Protein AF-A0A0C2FR36-F1 (afdb_monomer_lite)

Structure (mmCIF, N/CA/C/O backbone):
data_AF-A0A0C2FR36-F1
#
_entry.id   AF-A0A0C2FR36-F1
#
loop_
_atom_site.group_PDB
_atom_site.id
_atom_site.type_symbol
_atom_site.label_atom_id
_atom_site.label_alt_id
_atom_site.label_comp_id
_atom_site.label_asym_id
_atom_site.label_entity_id
_atom_site.label_seq_id
_atom_site.pdbx_PDB_ins_code
_atom_site.Cartn_x
_atom_site.Cartn_y
_atom_site.Cartn_z
_atom_site.occupancy
_atom_site.B_iso_or_equiv
_atom_site.auth_seq_id
_atom_site.auth_comp_id
_atom_site.auth_asym_id
_atom_site.auth_atom_id
_atom_site.pdbx_PDB_model_num
ATOM 1 N N . MET A 1 1 ? -64.324 -4.632 60.420 1.00 48.44 1 MET A N 1
ATOM 2 C CA . MET A 1 1 ? -63.176 -4.124 59.633 1.00 48.44 1 MET A CA 1
ATOM 3 C C . MET A 1 1 ? -63.635 -3.910 58.200 1.00 48.44 1 MET A C 1
ATOM 5 O O . MET A 1 1 ? -64.295 -4.783 57.656 1.00 48.44 1 MET A O 1
ATOM 9 N N . CYS A 1 2 ? -63.432 -2.709 57.655 1.00 43.38 2 CYS A N 1
ATOM 10 C CA . CYS A 1 2 ? -64.111 -2.244 56.444 1.00 43.38 2 CYS A CA 1
ATOM 11 C C . CYS A 1 2 ? -63.441 -2.814 55.170 1.00 43.38 2 CYS A C 1
ATOM 13 O O . CYS A 1 2 ? -62.274 -2.500 54.929 1.00 43.38 2 CYS A O 1
ATOM 15 N N . PRO A 1 3 ? -64.149 -3.591 54.325 1.00 57.53 3 PRO A N 1
ATOM 16 C CA . PRO A 1 3 ? -63.577 -4.232 53.129 1.00 57.53 3 PRO A CA 1
ATOM 17 C C . PRO A 1 3 ? -63.071 -3.240 52.064 1.00 57.53 3 PRO A C 1
ATOM 19 O O . PRO A 1 3 ? -62.305 -3.615 51.181 1.00 57.53 3 PRO A O 1
ATOM 22 N N . LYS A 1 4 ? -63.437 -1.954 52.167 1.00 50.50 4 LYS A N 1
ATOM 23 C CA . LYS A 1 4 ? -62.982 -0.892 51.254 1.00 50.50 4 LYS A CA 1
ATOM 24 C C . LYS A 1 4 ? -61.507 -0.501 51.438 1.00 50.50 4 LYS A C 1
ATOM 26 O O . LYS A 1 4 ? -60.895 -0.027 50.489 1.00 50.50 4 LYS A O 1
ATOM 31 N N . VAL A 1 5 ? -60.922 -0.713 52.620 1.00 55.69 5 VAL A N 1
ATOM 32 C CA . VAL A 1 5 ? -59.530 -0.300 52.912 1.00 55.69 5 VAL A CA 1
ATOM 33 C C . VAL A 1 5 ? -58.514 -1.304 52.350 1.00 55.69 5 VAL A C 1
ATOM 35 O O . VAL A 1 5 ? -57.436 -0.925 51.902 1.00 55.69 5 VAL A O 1
ATOM 38 N N . GLN A 1 6 ? -58.881 -2.585 52.300 1.00 55.69 6 GLN A N 1
ATOM 39 C CA . GLN A 1 6 ? -58.006 -3.668 51.843 1.00 55.69 6 GLN A CA 1
ATOM 40 C C . GLN A 1 6 ? -57.828 -3.666 50.315 1.00 55.69 6 GLN A C 1
ATOM 42 O O . GLN A 1 6 ? -56.732 -3.913 49.823 1.00 55.69 6 GLN A O 1
ATOM 47 N N . PHE A 1 7 ? -58.872 -3.284 49.568 1.00 56.91 7 PHE A N 1
ATOM 48 C CA . PHE A 1 7 ? -58.793 -3.074 48.118 1.00 56.91 7 PHE A CA 1
ATOM 49 C C . PHE A 1 7 ? -57.886 -1.899 47.741 1.00 56.91 7 PHE A C 1
ATOM 51 O O . PHE A 1 7 ? -57.095 -2.018 46.814 1.00 56.91 7 PHE A O 1
ATOM 58 N N . ALA A 1 8 ? -57.954 -0.781 48.472 1.00 59.59 8 ALA A N 1
ATOM 59 C CA . ALA A 1 8 ? -57.081 0.363 48.215 1.00 59.59 8 ALA A CA 1
ATOM 60 C C . ALA A 1 8 ? -55.597 0.002 48.412 1.00 59.59 8 ALA A C 1
ATOM 62 O O . ALA A 1 8 ? -54.764 0.379 47.594 1.00 59.59 8 ALA A O 1
ATOM 63 N N . PHE A 1 9 ? -55.274 -0.785 49.443 1.00 57.34 9 PHE A N 1
ATOM 64 C CA . PHE A 1 9 ? -53.895 -1.181 49.737 1.00 57.34 9 PHE A CA 1
ATOM 65 C C . PHE A 1 9 ? -53.303 -2.133 48.682 1.00 57.34 9 PHE A C 1
ATOM 67 O O . PHE 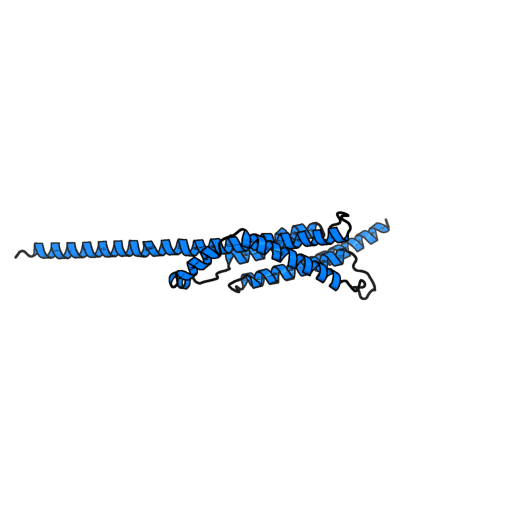A 1 9 ? -52.151 -1.955 48.286 1.00 57.34 9 PHE A O 1
ATOM 74 N N . VAL A 1 10 ? -54.093 -3.091 48.176 1.00 62.72 10 VAL A N 1
ATOM 75 C CA . VAL A 1 10 ? -53.685 -4.013 47.093 1.00 62.72 10 VAL A CA 1
ATOM 76 C C . VAL A 1 10 ? -53.495 -3.264 45.772 1.00 62.72 10 VAL A C 1
ATOM 78 O O . VAL A 1 10 ? -52.516 -3.494 45.065 1.00 62.72 10 VAL A O 1
ATOM 81 N N . THR A 1 11 ? -54.377 -2.317 45.446 1.00 60.72 11 THR A N 1
ATOM 82 C CA . THR A 1 11 ? -54.245 -1.514 44.222 1.00 60.72 11 THR A CA 1
ATOM 83 C C . THR A 1 11 ? -53.022 -0.594 44.280 1.00 60.72 11 THR A C 1
ATOM 85 O O . THR A 1 11 ? -52.290 -0.510 43.300 1.00 60.72 11 THR A O 1
ATOM 88 N N . ILE A 1 12 ? -52.739 0.031 45.431 1.00 67.81 12 ILE A N 1
ATOM 89 C CA . ILE A 1 12 ? -51.551 0.883 45.619 1.00 67.81 12 ILE A CA 1
ATOM 90 C C . ILE A 1 12 ? -50.258 0.067 45.486 1.00 67.81 12 ILE A C 1
ATOM 92 O O . ILE A 1 12 ? -49.376 0.456 44.729 1.00 67.81 12 ILE A O 1
ATOM 96 N N . THR A 1 13 ? -50.155 -1.101 46.130 1.00 64.44 13 THR A N 1
ATOM 97 C CA . THR A 1 13 ? -48.953 -1.954 46.000 1.00 64.44 13 THR A CA 1
ATOM 98 C C . THR A 1 13 ? -48.761 -2.509 44.590 1.00 64.44 13 THR A C 1
ATOM 100 O O . THR A 1 13 ? -47.624 -2.641 44.145 1.00 64.44 13 THR A O 1
ATOM 103 N N . THR A 1 14 ? -49.843 -2.788 43.857 1.00 67.50 14 THR A N 1
ATOM 104 C CA . THR A 1 14 ? -49.753 -3.235 42.456 1.00 67.50 14 THR A CA 1
ATOM 105 C C . THR A 1 14 ? -49.287 -2.104 41.533 1.00 67.50 14 THR A C 1
ATOM 107 O O . THR A 1 14 ? -48.496 -2.346 40.626 1.00 67.50 14 THR A O 1
ATOM 110 N N . ILE A 1 15 ? -49.727 -0.863 41.776 1.00 70.81 15 ILE A N 1
ATOM 111 C CA . ILE A 1 15 ? -49.279 0.317 41.021 1.00 70.81 15 ILE A CA 1
ATOM 112 C C . ILE A 1 15 ? -47.793 0.597 41.282 1.00 70.81 15 ILE A C 1
ATOM 114 O O . ILE A 1 15 ? -47.046 0.767 40.324 1.00 70.81 15 ILE A O 1
ATOM 118 N N . GLU A 1 16 ? -47.343 0.567 42.540 1.00 73.75 16 GLU A N 1
ATOM 119 C CA . GLU A 1 16 ? -45.924 0.744 42.901 1.00 73.75 16 GLU A CA 1
ATOM 120 C C . GLU A 1 16 ? -45.028 -0.336 42.265 1.00 73.75 16 GLU A C 1
ATOM 122 O O . GLU A 1 16 ? -43.967 -0.028 41.728 1.00 73.75 16 GLU A O 1
ATOM 127 N N . LEU A 1 17 ? -45.481 -1.597 42.231 1.00 71.50 17 LEU A N 1
ATOM 128 C CA . LEU A 1 17 ? -44.775 -2.691 41.548 1.00 71.50 17 LEU A CA 1
ATOM 129 C C . LEU A 1 17 ? -44.675 -2.482 40.030 1.00 71.50 17 LEU A C 1
ATOM 131 O O . LEU A 1 17 ? -43.631 -2.756 39.445 1.00 71.50 17 LEU A O 1
ATOM 135 N N . VAL A 1 18 ? -45.735 -1.983 39.387 1.00 75.69 18 VAL A N 1
ATOM 136 C CA . VAL A 1 18 ? -45.737 -1.688 37.942 1.00 75.69 18 VAL A CA 1
ATOM 137 C C . VAL A 1 18 ? -44.863 -0.475 37.614 1.00 75.69 18 VAL A C 1
ATOM 139 O O . VAL A 1 18 ? -44.213 -0.456 36.569 1.00 75.69 18 VAL A O 1
ATOM 142 N N . ILE A 1 19 ? -44.820 0.537 38.482 1.00 72.81 19 ILE A N 1
ATOM 143 C CA . ILE A 1 19 ? -43.933 1.696 38.316 1.00 72.81 19 ILE A CA 1
ATOM 144 C C . ILE A 1 19 ? -42.474 1.258 38.478 1.00 72.81 19 ILE A C 1
ATOM 146 O O . ILE A 1 19 ? -41.665 1.545 37.598 1.00 72.81 19 ILE A O 1
ATOM 150 N N . ALA A 1 20 ? -42.162 0.477 39.515 1.00 71.75 20 ALA A N 1
ATOM 151 C CA . ALA A 1 20 ? -40.822 -0.055 39.744 1.00 71.75 20 ALA A CA 1
ATOM 152 C C . ALA A 1 20 ? -40.341 -0.963 38.595 1.00 71.75 20 ALA A C 1
ATOM 154 O O . ALA A 1 20 ? -39.196 -0.841 38.165 1.00 71.75 20 ALA A O 1
ATOM 155 N N . ASP A 1 21 ? -41.201 -1.829 38.042 1.00 72.12 21 ASP A N 1
ATOM 156 C CA . ASP A 1 21 ? -40.844 -2.683 36.896 1.00 72.12 21 ASP A CA 1
ATOM 157 C C . ASP A 1 21 ? -40.593 -1.859 35.617 1.00 72.12 21 ASP A C 1
ATOM 159 O O . ASP A 1 21 ? -39.665 -2.140 34.853 1.00 72.12 21 ASP A O 1
ATOM 163 N N . ASN A 1 22 ? -41.359 -0.782 35.406 1.00 63.31 22 ASN A N 1
ATOM 164 C CA . ASN A 1 22 ? -41.149 0.134 34.284 1.00 63.31 22 ASN A CA 1
ATOM 165 C C . ASN A 1 22 ? -39.872 0.972 34.430 1.00 63.31 22 ASN A C 1
ATOM 167 O O . ASN A 1 22 ? -39.155 1.136 33.441 1.00 63.31 22 ASN A O 1
ATOM 171 N N . GLU A 1 23 ? -39.555 1.466 35.629 1.00 73.31 23 GLU A N 1
ATOM 172 C CA . GLU A 1 23 ? -38.302 2.181 35.908 1.00 73.31 23 GLU A CA 1
ATOM 173 C C . GLU A 1 23 ? -37.090 1.258 35.750 1.00 73.31 23 GLU A C 1
ATOM 175 O O . GLU A 1 23 ? -36.134 1.607 35.053 1.00 73.31 23 GLU A O 1
ATOM 180 N N . PHE A 1 24 ? -37.162 0.031 36.275 1.00 64.94 24 PHE A N 1
ATOM 181 C CA . PHE A 1 24 ? -36.100 -0.965 36.128 1.00 64.94 24 PHE A CA 1
ATOM 182 C C . PHE A 1 24 ? -35.894 -1.361 34.659 1.00 64.94 24 PHE A C 1
ATOM 184 O O . PHE A 1 24 ? -34.763 -1.498 34.183 1.00 64.94 24 PHE A O 1
ATOM 191 N N . ARG A 1 25 ? -36.977 -1.477 33.881 1.00 65.94 25 ARG A N 1
ATOM 192 C CA . ARG A 1 25 ? -36.915 -1.709 32.431 1.00 65.94 25 ARG A CA 1
ATOM 193 C C . ARG A 1 25 ? -36.360 -0.495 31.675 1.00 65.94 25 ARG A C 1
ATOM 195 O O . ARG A 1 25 ? -35.607 -0.670 30.710 1.00 65.94 25 ARG A O 1
ATOM 202 N N . GLN A 1 26 ? -36.661 0.729 32.108 1.00 62.00 26 GLN A N 1
ATOM 203 C CA . GLN A 1 26 ? -36.082 1.957 31.553 1.00 62.00 26 GLN A CA 1
ATOM 204 C C . GLN A 1 26 ? -34.584 2.085 31.849 1.00 62.00 26 GLN A C 1
ATOM 206 O O . GLN A 1 26 ? -33.832 2.495 30.969 1.00 62.00 26 GLN A O 1
ATOM 211 N N . GLU A 1 27 ? -34.119 1.709 33.038 1.00 62.66 27 GLU A N 1
ATOM 212 C CA . GLU A 1 27 ? -32.693 1.707 33.390 1.00 62.66 27 GLU A CA 1
ATOM 213 C C . GLU A 1 27 ? -31.919 0.534 32.780 1.00 62.66 27 GLU A C 1
ATOM 215 O O . GLU A 1 27 ? -30.748 0.680 32.418 1.00 62.66 27 GLU A O 1
ATOM 220 N N . SER A 1 28 ? -32.565 -0.617 32.597 1.00 59.72 28 SER A N 1
ATOM 221 C CA . SER A 1 28 ? -31.976 -1.761 31.901 1.00 59.72 28 SER A CA 1
ATOM 222 C C . SER A 1 28 ? -31.739 -1.428 30.431 1.00 59.72 28 SER A C 1
ATOM 224 O O . SER A 1 28 ? -30.608 -1.510 29.946 1.00 59.72 28 SER A O 1
ATOM 226 N N . THR A 1 29 ? -32.771 -0.919 29.749 1.00 61.06 29 THR A N 1
ATOM 227 C CA . THR A 1 29 ? -32.618 -0.411 28.385 1.00 61.06 29 THR A CA 1
ATOM 228 C C . THR A 1 29 ? -31.593 0.739 28.373 1.00 61.06 29 THR A C 1
ATOM 230 O O . THR A 1 29 ? -30.669 0.699 27.558 1.00 61.06 29 THR A O 1
ATOM 233 N N . ARG A 1 30 ? -31.665 1.653 29.367 1.00 63.12 30 ARG A N 1
ATOM 234 C CA . ARG A 1 30 ? -30.642 2.606 29.868 1.00 63.12 30 ARG A CA 1
ATOM 235 C C . ARG A 1 30 ? -29.201 2.303 29.482 1.00 63.12 30 ARG A C 1
ATOM 237 O O . ARG A 1 30 ? -28.478 3.003 28.763 1.00 63.12 30 ARG A O 1
ATOM 244 N N . MET A 1 31 ? -28.795 1.201 30.093 1.00 62.31 31 MET A N 1
ATOM 245 C CA . MET A 1 31 ? -27.483 0.609 30.027 1.00 62.31 31 MET A CA 1
ATOM 246 C C . MET A 1 31 ? -27.246 -0.024 28.670 1.00 62.31 31 MET A C 1
ATOM 248 O O . MET A 1 31 ? -26.209 0.250 28.073 1.00 62.31 31 MET A O 1
ATOM 252 N N . THR A 1 32 ? -28.187 -0.814 28.150 1.00 61.81 32 THR A N 1
ATOM 253 C CA . THR A 1 32 ? -28.010 -1.527 26.878 1.00 61.81 32 THR A CA 1
ATOM 254 C C . THR A 1 32 ? -27.673 -0.579 25.729 1.00 61.81 32 THR A C 1
ATOM 256 O O . THR A 1 32 ? -26.719 -0.835 24.993 1.00 61.81 32 THR A O 1
ATOM 259 N N . TYR A 1 33 ? -28.370 0.555 25.594 1.00 64.31 33 TYR A N 1
ATOM 260 C CA . TYR A 1 33 ? -28.030 1.522 24.544 1.00 64.31 33 TYR A CA 1
ATOM 261 C C . TYR A 1 33 ? -26.721 2.263 24.815 1.00 64.31 33 TYR A C 1
ATOM 263 O O . TYR A 1 33 ? -25.944 2.473 23.883 1.00 64.31 33 TYR A O 1
ATOM 271 N N . ARG A 1 34 ? -26.413 2.605 26.074 1.00 64.38 34 ARG A N 1
ATOM 272 C CA . ARG A 1 34 ? -25.110 3.193 26.427 1.00 64.38 34 ARG A CA 1
ATOM 273 C C . ARG A 1 34 ? -23.958 2.262 26.063 1.00 64.38 34 ARG A C 1
ATOM 275 O O . ARG A 1 34 ? -23.009 2.712 25.427 1.00 64.38 34 ARG A O 1
ATOM 282 N N . PHE A 1 35 ? -24.040 0.980 26.403 1.00 66.94 35 PHE A N 1
ATOM 283 C CA . PHE A 1 35 ? -23.023 0.003 26.025 1.00 66.94 35 PHE A CA 1
ATOM 284 C C . PHE A 1 35 ? -22.954 -0.187 24.507 1.00 66.94 35 PHE A C 1
ATOM 286 O O . PHE A 1 35 ? -21.858 -0.212 23.950 1.00 66.94 35 PHE A O 1
ATOM 293 N N . GLY A 1 36 ? -24.103 -0.209 23.825 1.00 67.44 36 GLY A N 1
ATOM 294 C CA . GLY A 1 36 ? -24.178 -0.257 22.367 1.00 67.44 36 GLY A CA 1
ATOM 295 C C . GLY A 1 36 ? -23.381 0.864 21.698 1.00 67.44 36 GLY A C 1
ATOM 296 O O . GLY A 1 36 ? -22.561 0.584 20.826 1.00 67.44 36 GLY A O 1
ATOM 297 N N . VAL A 1 37 ? -23.549 2.114 22.138 1.00 72.75 37 VAL A N 1
ATOM 298 C CA . VAL A 1 37 ? -22.831 3.271 21.574 1.00 72.75 37 VAL A CA 1
ATOM 299 C C . VAL A 1 37 ? -21.322 3.188 21.823 1.00 72.75 37 VAL A C 1
ATOM 301 O O . VAL A 1 37 ? -20.549 3.461 20.909 1.00 72.75 37 VAL A O 1
ATOM 304 N N . HIS A 1 38 ? -20.880 2.767 23.013 1.00 69.62 38 HIS A N 1
ATOM 305 C CA . HIS A 1 38 ? -19.446 2.635 23.310 1.00 69.62 38 HIS A CA 1
ATOM 306 C C . HIS A 1 38 ? -18.792 1.510 22.497 1.00 69.62 38 HIS A C 1
ATOM 308 O O . HIS A 1 38 ? -17.704 1.694 21.952 1.00 69.62 38 HIS A O 1
ATOM 314 N N . VAL A 1 39 ? -19.468 0.365 22.364 1.00 71.38 39 VAL A N 1
ATOM 315 C CA . VAL A 1 39 ? -18.970 -0.782 21.591 1.00 71.38 39 VAL A CA 1
ATOM 316 C C . VAL A 1 39 ? -18.894 -0.444 20.101 1.00 71.38 39 VAL A C 1
ATOM 318 O O . VAL A 1 39 ? -17.844 -0.623 19.484 1.00 71.38 39 VAL A O 1
ATOM 321 N N . HIS A 1 40 ? -19.961 0.125 19.531 1.00 76.62 40 HIS A N 1
ATOM 322 C CA . HIS A 1 40 ? -19.972 0.537 18.124 1.00 76.62 40 HIS A CA 1
ATOM 323 C C . HIS A 1 40 ? -18.999 1.692 17.852 1.00 76.62 40 HIS A C 1
ATOM 325 O O . HIS A 1 40 ? -18.349 1.706 16.807 1.00 76.62 40 HIS A O 1
ATOM 331 N N . GLY A 1 41 ? -18.852 2.631 18.791 1.00 75.38 41 GLY A N 1
ATOM 332 C CA . GLY A 1 41 ? -17.899 3.736 18.695 1.00 75.38 41 GLY A CA 1
ATOM 333 C C . GLY A 1 41 ? -16.448 3.257 18.669 1.00 75.38 41 GLY A C 1
ATOM 334 O O . GLY A 1 41 ? -15.680 3.680 17.805 1.00 75.38 41 GLY A O 1
ATOM 335 N N . ALA A 1 42 ? -16.082 2.322 19.550 1.00 76.38 42 ALA A N 1
ATOM 336 C CA . ALA A 1 42 ? -14.744 1.734 19.576 1.00 76.38 42 ALA A CA 1
ATOM 337 C C . ALA A 1 42 ? -14.416 0.966 18.283 1.00 76.38 42 ALA A C 1
ATOM 339 O O . ALA A 1 42 ? -13.312 1.101 17.757 1.00 76.38 42 ALA A O 1
ATOM 340 N N . TRP A 1 43 ? -15.377 0.225 17.721 1.00 75.50 43 TRP A N 1
ATOM 341 C CA . TRP A 1 43 ? -15.201 -0.437 16.424 1.00 75.50 43 TRP A CA 1
ATOM 342 C C . TRP A 1 43 ? -15.041 0.542 15.271 1.00 75.50 43 TRP A C 1
ATOM 344 O O . TRP A 1 43 ? -14.158 0.364 14.438 1.00 75.50 43 TRP A O 1
ATOM 354 N N . ASN A 1 44 ? -15.879 1.578 15.215 1.00 78.81 44 ASN A N 1
ATOM 355 C CA . ASN A 1 44 ? -15.796 2.567 14.148 1.00 78.81 44 ASN A CA 1
ATOM 356 C C . ASN A 1 44 ? -14.458 3.317 14.189 1.00 78.81 44 ASN A C 1
ATOM 358 O O . ASN A 1 44 ? -13.852 3.570 13.148 1.00 78.81 44 ASN A O 1
ATOM 362 N N . HIS A 1 45 ? -13.966 3.619 15.393 1.00 79.75 45 HIS A N 1
ATOM 363 C CA . HIS A 1 45 ? -12.664 4.243 15.582 1.00 79.75 45 HIS A CA 1
ATOM 364 C C . HIS A 1 45 ? -11.516 3.328 15.124 1.00 79.75 45 HIS A C 1
ATOM 366 O O . HIS A 1 45 ? -10.674 3.766 14.345 1.00 79.75 45 HIS A O 1
ATOM 372 N N . ASP A 1 46 ? -11.489 2.057 15.543 1.00 80.12 46 ASP A N 1
ATOM 373 C CA . ASP A 1 46 ? -10.455 1.093 15.125 1.00 80.12 46 ASP A CA 1
ATOM 374 C C . ASP A 1 46 ? -10.407 0.915 13.598 1.00 80.12 46 ASP A C 1
ATOM 376 O O . ASP A 1 46 ? -9.341 1.021 12.987 1.00 80.12 46 ASP A O 1
ATOM 380 N N . ARG A 1 47 ? -11.574 0.746 12.963 1.00 80.06 47 ARG A N 1
ATOM 381 C CA . ARG A 1 47 ? -11.686 0.622 11.502 1.00 80.06 47 ARG A CA 1
ATOM 382 C C . ARG A 1 47 ? -11.202 1.873 10.788 1.00 80.06 47 ARG A C 1
ATOM 384 O O . ARG A 1 47 ? -10.391 1.776 9.873 1.00 80.06 47 ARG A O 1
ATOM 391 N N . SER A 1 48 ? -11.655 3.046 11.226 1.00 81.81 48 SER A N 1
ATOM 392 C CA . SER A 1 48 ? -11.259 4.318 10.614 1.00 81.81 48 SER A CA 1
ATOM 393 C C . SER A 1 48 ? -9.744 4.512 10.678 1.00 81.81 48 SER A C 1
ATOM 395 O O . SER A 1 48 ? -9.120 4.871 9.682 1.00 81.81 48 SER A O 1
ATOM 397 N N . VAL A 1 49 ? -9.128 4.199 11.822 1.00 83.50 49 VAL A N 1
ATOM 398 C CA . VAL A 1 49 ? -7.676 4.293 12.009 1.00 83.50 49 VAL A CA 1
ATOM 399 C C . VAL A 1 49 ? -6.919 3.347 11.077 1.00 83.50 49 VAL A C 1
ATOM 401 O O . VAL A 1 49 ? -5.981 3.790 10.411 1.00 83.50 49 VAL A O 1
ATOM 404 N N . LYS A 1 50 ? -7.334 2.079 10.969 1.00 82.94 50 LYS A N 1
ATOM 405 C CA . LYS A 1 50 ? -6.728 1.110 10.039 1.00 82.94 50 LYS A CA 1
ATOM 406 C C . LYS A 1 50 ? -6.832 1.567 8.585 1.00 82.94 50 LYS A C 1
ATOM 408 O O . LYS A 1 50 ? -5.835 1.537 7.869 1.00 82.94 50 LYS A O 1
ATOM 413 N N . VAL A 1 51 ? -8.006 2.037 8.159 1.00 83.06 51 VAL A N 1
ATOM 414 C CA . VAL A 1 51 ? -8.239 2.513 6.785 1.00 83.06 51 VAL A CA 1
ATOM 415 C C . VAL A 1 51 ? -7.351 3.706 6.454 1.00 83.06 51 VAL A C 1
ATOM 417 O O . VAL A 1 51 ? -6.734 3.732 5.389 1.00 83.06 51 VAL A O 1
ATOM 420 N N . ILE A 1 52 ? -7.241 4.672 7.370 1.00 83.81 52 ILE A N 1
ATOM 421 C CA . ILE A 1 52 ? -6.387 5.850 7.191 1.00 83.81 52 ILE A CA 1
ATOM 422 C C . ILE A 1 52 ? -4.915 5.430 7.089 1.00 83.81 52 ILE A C 1
ATOM 424 O O . ILE A 1 52 ? -4.240 5.807 6.130 1.00 83.81 52 ILE A O 1
ATOM 428 N N . LEU A 1 53 ? -4.423 4.621 8.034 1.00 86.56 53 LEU A N 1
ATOM 429 C CA . LEU A 1 53 ? -3.035 4.141 8.050 1.0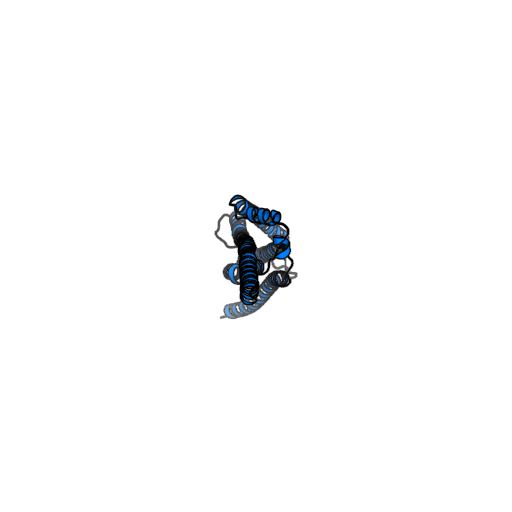0 86.56 53 LEU A CA 1
ATOM 430 C C . LEU A 1 53 ? -2.685 3.369 6.776 1.00 86.56 53 LEU A C 1
ATOM 432 O O . LEU A 1 53 ? -1.660 3.633 6.147 1.00 86.56 53 LEU A O 1
ATOM 436 N N . TYR A 1 54 ? -3.565 2.460 6.368 1.00 86.06 54 TYR A N 1
ATOM 437 C CA . TYR A 1 54 ? -3.387 1.660 5.167 1.00 86.06 54 TYR A CA 1
ATOM 438 C C . TYR A 1 54 ? -3.425 2.518 3.892 1.00 86.06 54 TYR A C 1
ATOM 440 O O . TYR A 1 54 ? -2.614 2.309 2.989 1.00 86.06 54 TYR A O 1
ATOM 448 N N . SER A 1 55 ? -4.301 3.530 3.830 1.00 83.50 55 SER A N 1
ATOM 449 C CA . SER A 1 55 ? -4.373 4.476 2.708 1.00 83.50 55 SER A CA 1
ATOM 450 C C . SER A 1 55 ? -3.084 5.291 2.551 1.00 83.50 55 SER A C 1
ATOM 452 O O . SER A 1 55 ? -2.564 5.425 1.443 1.00 83.50 55 SER A O 1
ATOM 454 N N . PHE A 1 56 ? -2.507 5.776 3.655 1.00 85.25 56 PHE A N 1
ATOM 455 C CA . PHE A 1 56 ? -1.206 6.448 3.614 1.00 85.25 56 PHE A CA 1
ATOM 456 C C . PHE A 1 56 ? -0.084 5.496 3.202 1.00 85.25 56 PHE A C 1
ATOM 458 O O . PHE A 1 56 ? 0.717 5.837 2.335 1.00 85.25 56 PHE A O 1
ATOM 465 N N . TYR A 1 57 ? -0.057 4.289 3.766 1.00 88.69 57 TYR A N 1
ATOM 466 C CA . TYR A 1 57 ? 0.946 3.278 3.450 1.00 88.69 57 TYR A CA 1
ATOM 467 C C . TYR A 1 57 ? 0.989 2.933 1.955 1.00 88.69 57 TYR A C 1
ATOM 469 O O . TYR A 1 57 ? 2.070 2.957 1.365 1.00 88.69 57 TYR A O 1
ATOM 477 N N . LYS A 1 58 ? -0.162 2.669 1.315 1.00 86.00 58 LYS A N 1
ATOM 478 C CA . LYS A 1 58 ? -0.196 2.317 -0.117 1.00 86.00 58 LYS A CA 1
ATOM 479 C C . LYS A 1 58 ? 0.314 3.456 -1.007 1.00 86.00 58 LYS A C 1
ATOM 481 O O . LYS A 1 58 ? 1.046 3.199 -1.958 1.00 86.00 58 LYS A O 1
ATOM 486 N N . ASN A 1 59 ? -0.037 4.700 -0.674 1.00 86.94 59 ASN A N 1
ATOM 487 C CA . ASN A 1 59 ? 0.318 5.871 -1.472 1.00 86.94 59 ASN A CA 1
ATOM 488 C C . ASN A 1 59 ? 1.813 6.161 -1.335 1.00 86.94 59 ASN A C 1
ATOM 490 O O . ASN A 1 59 ? 2.499 6.346 -2.334 1.00 86.94 59 ASN A O 1
ATOM 494 N N . ILE A 1 60 ? 2.332 6.129 -0.104 1.00 89.44 60 ILE A N 1
ATOM 495 C CA . ILE A 1 60 ? 3.762 6.309 0.163 1.00 89.44 60 ILE A CA 1
ATOM 496 C C . ILE A 1 60 ? 4.571 5.222 -0.545 1.00 89.44 60 ILE A C 1
ATOM 498 O O . ILE A 1 60 ? 5.564 5.542 -1.186 1.00 89.44 60 ILE A O 1
ATOM 502 N N . CYS A 1 61 ? 4.135 3.960 -0.489 1.00 89.81 61 CYS A N 1
ATOM 503 C CA . CYS A 1 61 ? 4.822 2.864 -1.170 1.00 89.81 61 CYS A CA 1
ATOM 504 C C . CYS A 1 61 ? 4.961 3.121 -2.683 1.00 89.81 61 CYS A C 1
ATOM 506 O O . CYS A 1 61 ? 6.056 2.971 -3.219 1.00 89.81 61 CYS A O 1
ATOM 508 N N . LEU A 1 62 ? 3.890 3.569 -3.353 1.00 86.31 62 LEU A N 1
ATOM 509 C CA . LEU A 1 62 ? 3.917 3.861 -4.790 1.00 86.31 62 LEU A CA 1
ATOM 510 C C . LEU A 1 62 ? 4.854 5.029 -5.126 1.00 86.31 62 LEU A C 1
ATOM 512 O O . LEU A 1 62 ? 5.717 4.882 -5.988 1.00 86.31 62 LEU A O 1
ATOM 516 N N . TYR A 1 63 ? 4.726 6.167 -4.439 1.00 88.81 63 TYR A N 1
ATOM 517 C CA . TYR A 1 63 ? 5.524 7.358 -4.759 1.00 88.81 63 TYR A CA 1
ATOM 518 C C . TYR A 1 63 ? 7.005 7.212 -4.384 1.00 88.81 63 TYR A C 1
ATOM 520 O O . TYR A 1 63 ? 7.877 7.735 -5.073 1.00 88.81 63 TYR A O 1
ATOM 528 N N . ILE A 1 64 ? 7.325 6.477 -3.315 1.00 92.06 64 ILE A N 1
ATOM 529 C CA . ILE A 1 64 ? 8.719 6.259 -2.906 1.00 92.06 64 ILE A CA 1
ATOM 530 C C . ILE A 1 64 ? 9.467 5.366 -3.909 1.00 92.06 64 ILE A C 1
ATOM 532 O O . ILE A 1 64 ? 10.668 5.545 -4.089 1.00 92.06 64 ILE A O 1
ATOM 536 N N . ILE A 1 65 ? 8.790 4.459 -4.622 1.00 90.50 65 ILE A N 1
ATOM 537 C CA . ILE A 1 65 ? 9.424 3.698 -5.716 1.00 90.50 65 ILE A CA 1
ATOM 538 C C . ILE A 1 65 ? 9.907 4.629 -6.831 1.00 90.50 65 ILE A C 1
ATOM 540 O O . ILE A 1 65 ? 11.013 4.445 -7.342 1.00 90.50 65 ILE A O 1
ATOM 544 N N . GLU A 1 66 ? 9.129 5.659 -7.172 1.00 88.25 66 GLU A N 1
ATOM 545 C CA . GLU A 1 66 ? 9.563 6.671 -8.141 1.00 88.25 66 GLU A CA 1
ATOM 546 C C . GLU A 1 66 ? 10.782 7.446 -7.632 1.00 88.25 66 GLU A C 1
ATOM 548 O O . GLU A 1 66 ? 11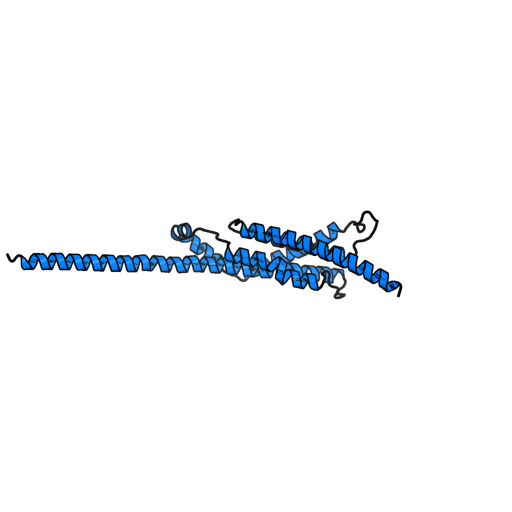.691 7.737 -8.406 1.00 88.25 66 GLU A O 1
ATOM 553 N N . LEU A 1 67 ? 10.843 7.726 -6.326 1.00 90.50 67 LEU A N 1
ATOM 554 C CA . LEU A 1 67 ? 12.000 8.370 -5.706 1.00 90.50 67 LEU A CA 1
ATOM 555 C C . LEU A 1 67 ? 13.260 7.496 -5.804 1.00 90.50 67 LEU A C 1
ATOM 557 O O . LEU A 1 67 ? 14.324 8.006 -6.153 1.00 90.50 67 LEU A O 1
ATOM 561 N N . TRP A 1 68 ? 13.155 6.187 -5.552 1.00 90.25 68 TRP A N 1
ATOM 562 C CA . TRP A 1 68 ? 14.278 5.263 -5.746 1.00 90.25 68 TRP A CA 1
ATOM 563 C C . TRP A 1 68 ? 14.742 5.265 -7.204 1.00 90.25 68 TRP A C 1
ATOM 565 O O . TRP A 1 68 ? 15.934 5.408 -7.468 1.00 90.25 68 TRP A O 1
ATOM 575 N N . PHE A 1 69 ? 13.811 5.205 -8.158 1.00 87.50 69 PHE A N 1
ATOM 576 C CA . PHE A 1 69 ? 14.130 5.292 -9.583 1.00 87.50 69 PHE A CA 1
ATOM 577 C C . PHE A 1 69 ? 14.793 6.626 -9.972 1.00 87.50 69 PHE A C 1
ATOM 579 O O . PHE A 1 69 ? 15.730 6.643 -10.774 1.00 87.50 69 PHE A O 1
ATOM 586 N N . ALA A 1 70 ? 14.364 7.745 -9.384 1.00 89.38 70 ALA A N 1
ATOM 587 C CA . ALA A 1 70 ? 14.962 9.060 -9.615 1.00 89.38 70 ALA A CA 1
ATOM 588 C C . ALA A 1 70 ? 16.447 9.103 -9.212 1.00 89.38 70 ALA A C 1
ATOM 590 O O . ALA A 1 70 ? 17.257 9.704 -9.917 1.00 89.38 70 ALA A O 1
ATOM 591 N N . ILE A 1 71 ? 16.825 8.417 -8.127 1.00 89.69 71 ILE A N 1
ATOM 592 C CA . ILE A 1 71 ? 18.225 8.317 -7.683 1.00 89.69 71 ILE A CA 1
ATOM 593 C C . ILE A 1 71 ? 19.072 7.570 -8.725 1.00 89.69 71 ILE A C 1
ATOM 595 O O . ILE A 1 71 ? 20.149 8.043 -9.089 1.00 89.69 71 ILE A O 1
ATOM 599 N N . PHE A 1 72 ? 18.581 6.445 -9.255 1.00 85.81 72 PHE A N 1
ATOM 600 C CA . PHE A 1 72 ? 19.298 5.666 -10.277 1.00 85.81 72 PHE A CA 1
ATOM 601 C C . PHE A 1 72 ? 19.343 6.351 -11.650 1.00 85.81 72 PHE A C 1
ATOM 603 O O . PHE A 1 72 ? 20.277 6.133 -12.415 1.00 85.81 72 PHE A O 1
ATOM 610 N N . SER A 1 73 ? 18.370 7.210 -11.954 1.00 85.31 73 SER A N 1
ATOM 611 C CA . SER A 1 73 ? 18.300 7.989 -13.198 1.00 85.31 73 SER A CA 1
ATOM 612 C C . SER A 1 73 ? 18.921 9.389 -13.080 1.00 85.31 73 SER A C 1
ATOM 614 O O . SER A 1 73 ? 18.616 10.269 -13.890 1.00 85.31 73 SER A O 1
ATOM 616 N N . ALA A 1 74 ? 19.783 9.603 -12.077 1.00 89.31 74 ALA A N 1
ATOM 617 C CA . ALA A 1 74 ? 20.522 10.846 -11.842 1.00 89.31 74 ALA A CA 1
ATOM 618 C C . ALA A 1 74 ? 19.634 12.106 -11.770 1.00 89.31 74 ALA A C 1
ATOM 620 O O . ALA A 1 74 ? 20.014 13.170 -12.254 1.00 89.31 74 ALA A O 1
ATOM 621 N N . TRP A 1 75 ? 18.449 11.990 -11.162 1.00 88.19 75 TRP A N 1
ATOM 622 C CA . TRP A 1 75 ? 17.484 13.085 -10.989 1.00 88.19 75 TRP A CA 1
ATOM 623 C C . TRP A 1 75 ? 16.988 13.712 -12.300 1.00 88.19 75 TRP A C 1
ATOM 625 O O . TRP A 1 75 ? 16.560 14.864 -12.320 1.00 88.19 75 TRP A O 1
ATOM 635 N N . SER A 1 76 ? 16.972 12.942 -13.391 1.00 84.56 76 SER A N 1
ATOM 636 C CA . SER A 1 76 ? 16.476 13.379 -14.709 1.00 84.56 76 SER A CA 1
ATOM 637 C C . SER A 1 76 ? 14.986 13.766 -14.747 1.00 84.56 76 SER A C 1
ATOM 639 O O . SER A 1 76 ? 14.523 14.319 -15.742 1.00 84.56 76 SER A O 1
ATOM 641 N N . GLY A 1 77 ? 14.220 13.482 -13.685 1.00 79.75 77 GLY A N 1
ATOM 642 C CA . GLY A 1 77 ? 12.783 13.770 -13.603 1.00 79.75 77 GLY A CA 1
ATOM 643 C C . GLY A 1 77 ? 11.905 12.823 -14.429 1.00 79.75 77 GLY A C 1
ATOM 644 O O . GLY A 1 77 ? 10.712 13.079 -14.596 1.00 79.75 77 GLY A O 1
ATOM 645 N N . GLN A 1 78 ? 12.472 11.735 -14.954 1.00 81.81 78 GLN A N 1
ATOM 646 C CA . GLN A 1 78 ? 11.731 10.734 -15.713 1.00 81.81 78 GLN A CA 1
ATOM 647 C C . GLN A 1 78 ? 10.860 9.879 -14.784 1.00 81.81 78 GLN A C 1
ATOM 649 O O . GLN A 1 78 ? 11.354 9.287 -13.825 1.00 81.81 78 GLN A O 1
ATOM 654 N N . THR A 1 79 ? 9.562 9.780 -15.081 1.00 84.06 79 THR A N 1
ATOM 655 C CA . THR A 1 79 ? 8.648 8.919 -14.322 1.00 84.06 79 THR A CA 1
ATOM 656 C C . THR A 1 79 ? 8.724 7.481 -14.818 1.00 84.06 79 THR A C 1
ATOM 658 O O . THR A 1 79 ? 8.741 7.220 -16.023 1.00 84.06 79 THR A O 1
ATOM 661 N N . ILE A 1 80 ? 8.757 6.541 -13.874 1.00 80.88 80 ILE A N 1
ATOM 662 C CA . ILE A 1 80 ? 8.746 5.105 -14.169 1.00 80.88 80 ILE A CA 1
ATOM 663 C C . ILE A 1 80 ? 7.339 4.621 -14.540 1.00 80.88 80 ILE A C 1
ATOM 665 O O . ILE A 1 80 ? 7.188 3.756 -15.403 1.00 80.88 80 ILE A O 1
ATOM 669 N N . PHE A 1 81 ? 6.310 5.205 -13.919 1.00 79.94 81 PHE A N 1
ATOM 670 C CA . PHE A 1 81 ? 4.918 4.886 -14.193 1.00 79.94 81 PHE A CA 1
ATOM 671 C C . PHE A 1 81 ? 4.337 5.824 -15.253 1.00 79.94 81 PHE A C 1
ATOM 673 O O . PHE A 1 81 ? 4.693 7.001 -15.369 1.00 79.94 81 PHE A O 1
ATOM 680 N N . GLU A 1 82 ? 3.420 5.273 -16.041 1.00 73.44 82 GLU A N 1
ATOM 681 C CA . GLU A 1 82 ? 2.637 6.023 -17.013 1.00 73.44 82 GLU A CA 1
ATOM 682 C C . GLU A 1 82 ? 1.578 6.877 -16.273 1.00 73.44 82 GLU A C 1
ATOM 684 O O . GLU A 1 82 ? 1.023 6.468 -15.248 1.00 73.44 82 GLU A O 1
ATOM 689 N N . ARG A 1 83 ? 1.321 8.097 -16.761 1.00 72.62 83 ARG A N 1
ATOM 690 C CA . ARG A 1 83 ? 0.545 9.132 -16.052 1.00 72.62 83 ARG A CA 1
ATOM 691 C C . ARG A 1 83 ? -0.897 8.707 -15.771 1.00 72.62 83 ARG A C 1
ATOM 693 O O . ARG A 1 83 ? -1.409 8.980 -14.684 1.00 72.62 83 ARG A O 1
ATOM 700 N N . TRP A 1 84 ? -1.549 8.032 -16.717 1.00 71.38 84 TRP A N 1
ATOM 701 C CA . TRP A 1 84 ? -2.906 7.512 -16.534 1.00 71.38 84 TRP A CA 1
ATOM 702 C C . TRP A 1 84 ? -2.930 6.385 -15.512 1.00 71.38 84 TRP A C 1
ATOM 704 O O . TRP A 1 84 ? -3.850 6.306 -14.700 1.00 71.38 84 TRP A O 1
ATOM 714 N N . THR A 1 85 ? -1.888 5.560 -15.494 1.00 70.69 85 THR A N 1
ATOM 715 C CA . THR A 1 85 ? -1.767 4.430 -14.567 1.00 70.69 85 THR A CA 1
ATOM 716 C C . THR A 1 85 ? -1.701 4.895 -13.106 1.00 70.69 85 THR A C 1
ATOM 718 O O . THR A 1 85 ? -2.412 4.352 -12.261 1.00 70.69 85 THR A O 1
ATOM 721 N N . ILE A 1 86 ? -0.957 5.968 -12.807 1.00 73.69 86 ILE A N 1
ATOM 722 C CA . ILE A 1 86 ? -0.912 6.578 -11.461 1.00 73.69 86 ILE A CA 1
ATOM 723 C C . ILE A 1 86 ? -2.297 7.106 -11.044 1.00 73.69 86 ILE A C 1
ATOM 725 O O . ILE A 1 86 ? -2.746 6.879 -9.917 1.00 73.69 86 ILE A O 1
ATOM 729 N N . GLY A 1 87 ? -2.998 7.797 -11.950 1.00 67.81 87 GLY A N 1
ATOM 730 C CA . GLY A 1 87 ? -4.338 8.329 -11.682 1.00 67.81 87 GLY A CA 1
ATOM 731 C C . GLY A 1 87 ? -5.370 7.227 -11.423 1.00 67.81 87 GLY A C 1
ATOM 732 O O . GLY A 1 87 ? -6.158 7.309 -10.478 1.00 67.81 87 GLY A O 1
ATOM 733 N N . LEU A 1 88 ? -5.328 6.155 -12.217 1.00 67.56 88 LEU A N 1
ATOM 734 C CA . LEU A 1 88 ? -6.235 5.016 -12.089 1.00 67.56 88 LEU A CA 1
ATOM 735 C C . LEU A 1 88 ? -5.941 4.168 -10.841 1.00 67.56 88 LEU A C 1
ATOM 737 O O . LEU A 1 88 ? -6.886 3.647 -10.238 1.00 67.56 88 LEU A O 1
ATOM 741 N N . PHE A 1 89 ? -4.676 4.067 -10.406 1.00 68.19 89 PHE A N 1
ATOM 742 C CA . PHE A 1 89 ? -4.295 3.378 -9.165 1.00 68.19 89 PHE A CA 1
ATOM 743 C C . PHE A 1 89 ? -5.081 3.902 -7.966 1.00 68.19 89 PHE A C 1
ATOM 745 O O . PHE A 1 89 ? -5.666 3.122 -7.208 1.00 68.19 89 PHE A O 1
ATOM 752 N N . ASN A 1 90 ? -5.099 5.228 -7.809 1.00 65.19 90 ASN A N 1
ATOM 753 C CA . ASN A 1 90 ? -5.660 5.902 -6.643 1.00 65.19 90 ASN A CA 1
ATOM 754 C C . ASN A 1 90 ? -7.189 5.825 -6.598 1.00 65.19 90 ASN A C 1
ATOM 756 O O . ASN A 1 90 ? -7.755 5.729 -5.509 1.00 65.19 90 ASN A O 1
ATOM 760 N N . VAL A 1 91 ? -7.848 5.844 -7.760 1.00 59.22 91 VAL A N 1
ATOM 761 C CA . VAL A 1 91 ? -9.311 5.953 -7.861 1.00 59.22 91 VAL A CA 1
ATOM 762 C C . VAL A 1 91 ? -9.995 4.592 -7.979 1.00 59.22 91 VAL A C 1
ATOM 764 O O . VAL A 1 91 ? -11.000 4.363 -7.313 1.00 59.22 91 VAL A O 1
ATOM 767 N N . ILE A 1 92 ? -9.472 3.679 -8.800 1.00 59.78 92 ILE A N 1
ATOM 768 C CA . ILE A 1 92 ? -10.210 2.469 -9.197 1.00 59.78 92 ILE A CA 1
ATOM 769 C C . ILE A 1 92 ? -9.657 1.228 -8.499 1.00 59.78 92 ILE A C 1
ATOM 771 O O . ILE A 1 92 ? -10.402 0.488 -7.860 1.00 59.78 92 ILE A O 1
ATOM 775 N N . PHE A 1 93 ? -8.345 1.004 -8.575 1.00 57.78 93 PHE A N 1
ATOM 776 C CA . PHE A 1 93 ? -7.760 -0.279 -8.170 1.00 57.78 93 PHE A CA 1
ATOM 777 C C . PHE A 1 93 ? -7.527 -0.399 -6.663 1.00 57.78 93 PHE A C 1
ATOM 779 O O . PHE A 1 93 ? -7.611 -1.497 -6.111 1.00 57.78 93 PHE A O 1
ATOM 786 N N . THR A 1 94 ? -7.257 0.719 -5.982 1.00 59.69 94 THR A N 1
ATOM 787 C CA . THR A 1 94 ? -6.864 0.701 -4.564 1.00 59.69 94 THR A CA 1
ATOM 788 C C . THR A 1 94 ? -7.774 1.487 -3.629 1.00 59.69 94 THR A C 1
ATOM 790 O O . THR A 1 94 ? -7.515 1.504 -2.425 1.00 59.69 94 THR A O 1
ATOM 793 N N . ALA A 1 95 ? -8.826 2.146 -4.120 1.00 63.44 95 ALA A N 1
ATOM 794 C CA . ALA A 1 95 ? -9.829 2.771 -3.251 1.00 63.44 95 ALA A CA 1
ATOM 795 C C . ALA A 1 95 ? -10.771 1.728 -2.630 1.00 63.44 95 ALA A C 1
ATOM 797 O O . ALA A 1 95 ? -11.194 1.874 -1.486 1.00 63.44 95 ALA A O 1
ATOM 798 N N . TRP A 1 96 ? -11.044 0.643 -3.359 1.00 64.19 96 TRP A N 1
ATOM 799 C CA . TRP A 1 96 ? -11.994 -0.386 -2.947 1.00 64.19 96 TRP A CA 1
ATOM 800 C C . TRP A 1 96 ? -11.532 -1.226 -1.739 1.00 64.19 96 TRP A C 1
ATOM 802 O O . TRP A 1 96 ? -12.310 -1.350 -0.792 1.00 64.19 96 TRP A O 1
ATOM 812 N N . PRO A 1 97 ? -10.282 -1.737 -1.670 1.00 65.75 97 PRO A N 1
ATOM 813 C CA . PRO A 1 97 ? -9.844 -2.549 -0.530 1.00 65.75 97 PRO A CA 1
ATOM 814 C C . PRO A 1 97 ? -9.903 -1.821 0.829 1.00 65.75 97 PRO A C 1
ATOM 816 O O . PRO A 1 97 ? -10.470 -2.395 1.757 1.00 65.75 97 PRO A O 1
ATOM 819 N N . PRO A 1 98 ? -9.429 -0.561 0.975 1.00 66.19 98 PRO A N 1
ATOM 820 C CA . PRO A 1 98 ? -9.586 0.206 2.214 1.00 66.19 98 PRO A CA 1
ATOM 821 C C . PRO A 1 98 ? -11.053 0.445 2.591 1.00 66.19 98 PRO A C 1
ATOM 823 O O . PRO A 1 98 ? -11.402 0.382 3.766 1.00 66.19 98 PRO A O 1
ATOM 826 N N . VAL A 1 99 ? -11.927 0.702 1.613 1.00 68.75 99 VAL A N 1
ATOM 827 C CA . VAL A 1 99 ? -13.357 0.938 1.868 1.00 68.75 99 VAL A CA 1
ATOM 828 C C . VAL A 1 99 ? -14.026 -0.331 2.395 1.00 68.75 99 VAL A C 1
ATOM 830 O O . VAL A 1 99 ? -14.719 -0.286 3.411 1.00 68.75 99 VAL A O 1
ATOM 833 N N . VAL A 1 100 ? -13.775 -1.479 1.764 1.00 68.75 100 VAL A N 1
ATOM 834 C CA . VAL A 1 100 ? -14.341 -2.769 2.188 1.00 68.75 100 VAL A CA 1
ATOM 835 C C . VAL A 1 100 ? -13.788 -3.197 3.554 1.00 68.75 100 VAL A C 1
ATOM 837 O O . VAL A 1 100 ? -14.562 -3.640 4.403 1.00 68.75 100 VAL A O 1
ATOM 840 N N . LEU A 1 101 ? -12.493 -2.983 3.812 1.00 68.50 101 LEU A N 1
ATOM 841 C CA . LEU A 1 101 ? -11.881 -3.141 5.139 1.00 68.50 101 LEU A CA 1
ATOM 842 C C . LEU A 1 101 ? -12.599 -2.287 6.199 1.00 68.50 101 LEU A C 1
ATOM 844 O O . LEU A 1 101 ? -12.973 -2.790 7.256 1.00 68.50 101 LEU A O 1
ATOM 848 N N . GLY A 1 102 ? -12.858 -1.011 5.903 1.00 64.12 102 GLY A N 1
ATOM 849 C CA . GLY A 1 102 ? -13.531 -0.090 6.823 1.00 64.12 102 GLY A CA 1
ATOM 850 C C . GLY A 1 102 ? -14.989 -0.435 7.126 1.00 64.12 102 GLY A C 1
ATOM 851 O O . GLY A 1 102 ? -15.482 -0.139 8.215 1.00 64.12 102 GLY A O 1
ATOM 852 N N . LEU A 1 103 ? -15.687 -1.071 6.185 1.00 67.06 103 LEU A N 1
ATOM 853 C CA . LEU A 1 103 ? -17.101 -1.426 6.322 1.00 67.06 103 LEU A CA 1
ATOM 854 C C . LEU A 1 103 ? -17.314 -2.787 6.995 1.00 67.06 103 LEU A C 1
ATOM 856 O O . LEU A 1 103 ? -18.212 -2.918 7.834 1.00 67.06 103 LEU A O 1
ATOM 860 N N . PHE A 1 104 ? -16.504 -3.791 6.652 1.00 66.56 104 PHE A N 1
ATOM 861 C CA . PHE A 1 104 ? -16.797 -5.190 6.979 1.00 66.56 104 PHE A CA 1
ATOM 862 C C . PHE A 1 104 ? -15.858 -5.829 8.011 1.00 66.56 104 PHE A C 1
ATOM 864 O O . PHE A 1 104 ? -16.195 -6.904 8.510 1.00 66.56 104 PHE A O 1
ATOM 871 N N . ASP A 1 105 ? -14.744 -5.193 8.394 1.00 69.56 105 ASP A N 1
ATOM 872 C CA . ASP A 1 105 ? -13.824 -5.765 9.388 1.00 69.56 105 ASP A CA 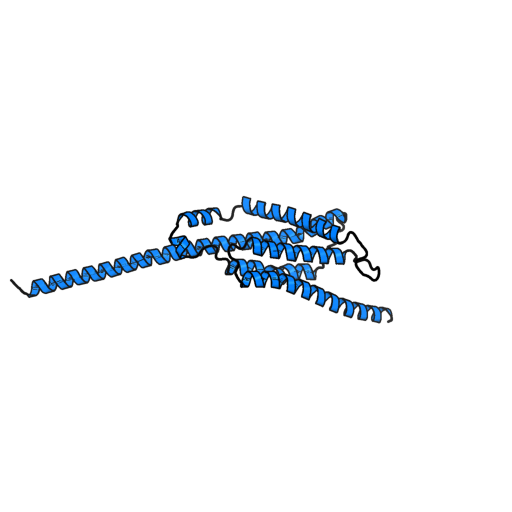1
ATOM 873 C C . ASP A 1 105 ? -14.435 -5.727 10.803 1.00 69.56 105 ASP A C 1
ATOM 875 O O . ASP A 1 105 ? -14.539 -4.681 11.451 1.00 69.56 105 ASP A O 1
ATOM 879 N N . ARG A 1 106 ? -14.909 -6.879 11.287 1.00 64.56 106 ARG A N 1
ATOM 880 C CA . ARG A 1 106 ? -15.474 -7.052 12.634 1.00 64.56 106 ARG A CA 1
ATOM 881 C C . ARG A 1 106 ? -14.552 -7.952 13.456 1.00 64.56 106 ARG A C 1
ATOM 883 O O . ARG A 1 106 ? -14.781 -9.155 13.471 1.00 64.56 106 ARG A O 1
ATOM 890 N N . PRO A 1 107 ? -13.566 -7.399 14.183 1.00 64.12 107 PRO A N 1
ATOM 891 C CA . PRO A 1 107 ? -12.615 -8.217 14.935 1.00 64.12 107 PRO A CA 1
ATOM 892 C C . PRO A 1 107 ? -13.273 -9.064 16.034 1.00 64.12 107 PRO A C 1
ATOM 894 O O . PRO A 1 107 ? -12.777 -10.139 16.352 1.00 64.12 107 PRO A O 1
ATOM 897 N N . ILE A 1 108 ? -14.373 -8.590 16.641 1.00 65.06 108 ILE A N 1
ATOM 898 C CA . ILE A 1 108 ? -15.044 -9.259 17.768 1.00 65.06 108 ILE A CA 1
ATOM 899 C C . ILE A 1 108 ? -16.565 -9.070 17.674 1.00 65.06 108 ILE A C 1
ATOM 901 O O . ILE A 1 108 ? -17.038 -7.994 17.311 1.00 65.06 108 ILE A O 1
ATOM 905 N N . ALA A 1 109 ? -17.340 -10.101 18.027 1.00 70.06 109 ALA A N 1
ATOM 906 C CA . ALA A 1 109 ? -18.797 -10.013 18.162 1.00 70.06 109 ALA A CA 1
ATOM 907 C C . ALA A 1 109 ? -19.219 -9.106 19.339 1.00 70.06 109 ALA A C 1
ATOM 909 O O . ALA A 1 109 ? -18.550 -9.075 20.374 1.00 70.06 109 ALA A O 1
ATOM 910 N N . ALA A 1 110 ? -20.356 -8.407 19.213 1.00 69.38 110 ALA A N 1
ATOM 911 C CA . ALA A 1 110 ? -20.853 -7.464 20.231 1.00 69.38 110 ALA A CA 1
ATOM 912 C C . ALA A 1 110 ? -20.953 -8.108 21.623 1.00 69.38 110 ALA A C 1
ATOM 914 O O . ALA A 1 110 ? -20.519 -7.532 22.621 1.00 69.38 110 ALA A O 1
ATOM 915 N N . ASP A 1 111 ? -21.453 -9.342 21.661 1.00 71.38 111 ASP A N 1
ATOM 916 C CA . ASP A 1 111 ? -21.723 -10.078 22.895 1.00 71.38 111 ASP A CA 1
ATOM 917 C C . ASP A 1 111 ? -20.438 -10.432 23.656 1.00 71.38 111 ASP A C 1
ATOM 919 O O . ASP A 1 111 ? -20.398 -10.399 24.885 1.00 71.38 111 ASP A O 1
ATOM 923 N N . GLN A 1 112 ? -19.351 -10.718 22.933 1.00 72.31 112 GLN A N 1
ATOM 924 C CA . GLN A 1 112 ? -18.049 -11.035 23.529 1.00 72.31 112 GLN A CA 1
ATOM 925 C C . GLN A 1 112 ? -17.394 -9.790 24.135 1.00 72.31 112 GLN A C 1
ATOM 927 O O . GLN A 1 112 ? -16.793 -9.860 25.206 1.00 72.31 112 GLN A O 1
ATOM 932 N N . MET A 1 113 ? -17.557 -8.634 23.492 1.00 71.44 113 MET A N 1
ATOM 933 C CA . MET A 1 113 ? -17.023 -7.367 23.991 1.00 71.44 113 MET A CA 1
ATOM 934 C C . MET A 1 113 ? -17.765 -6.877 25.243 1.00 71.44 113 MET A C 1
ATOM 936 O O . MET A 1 113 ? -17.150 -6.285 26.126 1.00 71.44 113 MET A O 1
ATOM 940 N N . MET A 1 114 ? -19.062 -7.188 25.352 1.00 71.25 114 MET A N 1
ATOM 941 C CA . MET A 1 114 ? -19.875 -6.958 26.554 1.00 71.25 114 MET A CA 1
ATOM 942 C C . MET A 1 114 ? -19.484 -7.891 27.708 1.00 71.25 114 MET A C 1
ATOM 944 O O . MET A 1 114 ? -19.456 -7.474 28.863 1.00 71.25 114 MET A O 1
ATOM 948 N N . ARG A 1 115 ? -19.164 -9.155 27.401 1.00 78.56 115 ARG A N 1
ATOM 949 C CA . ARG A 1 115 ? -18.808 -10.172 28.401 1.00 78.56 115 ARG A CA 1
ATOM 950 C C . ARG A 1 115 ? -17.415 -9.966 29.006 1.00 78.56 115 ARG A C 1
ATOM 952 O O . ARG A 1 115 ? -17.183 -10.386 30.137 1.00 78.56 115 ARG A O 1
ATOM 959 N N . TYR A 1 116 ? -16.507 -9.312 28.280 1.00 78.44 116 TYR A N 1
ATOM 960 C CA . TYR A 1 116 ? -15.111 -9.128 28.682 1.00 78.44 116 TYR A CA 1
ATOM 961 C C . TYR A 1 116 ? -14.651 -7.664 28.519 1.00 78.44 116 TYR A C 1
ATOM 963 O O . TYR A 1 116 ? -14.066 -7.300 27.495 1.00 78.44 116 TYR A O 1
ATOM 971 N N . PRO A 1 117 ? -14.833 -6.809 29.544 1.00 76.62 117 PRO A N 1
ATOM 972 C CA . PRO A 1 117 ? -14.508 -5.381 29.461 1.00 76.62 117 PRO A CA 1
ATOM 973 C C . PRO A 1 117 ? -13.006 -5.085 29.294 1.00 76.62 117 PRO A C 1
ATOM 975 O O . PRO A 1 117 ? -12.634 -4.007 28.834 1.00 76.62 117 PRO A O 1
ATOM 978 N N . SER A 1 118 ? -12.117 -6.035 29.600 1.00 77.50 118 SER A N 1
ATOM 979 C CA . SER A 1 118 ? -10.670 -5.896 29.367 1.00 77.50 118 SER A CA 1
ATOM 980 C C . SER A 1 118 ? -10.308 -5.758 27.881 1.00 77.50 118 SER A C 1
ATOM 982 O O . SER A 1 118 ? -9.343 -5.067 27.546 1.00 77.50 118 SER A O 1
ATOM 984 N N . LEU A 1 119 ? -11.104 -6.344 26.976 1.00 74.12 119 LEU A N 1
ATOM 985 C CA . LEU A 1 119 ? -10.913 -6.225 25.526 1.00 74.12 119 LEU A CA 1
ATOM 986 C C . LEU A 1 119 ? -11.149 -4.792 25.038 1.00 74.12 119 LEU A C 1
ATOM 988 O O . LEU A 1 119 ? -10.412 -4.317 24.174 1.00 74.12 119 LEU A O 1
ATOM 992 N N . TYR A 1 120 ? -12.086 -4.061 25.650 1.00 72.75 120 TYR A N 1
ATOM 993 C CA . TYR A 1 120 ? -12.319 -2.643 25.354 1.00 72.75 120 TYR A CA 1
ATOM 994 C C . TYR A 1 120 ? -11.061 -1.796 25.598 1.00 72.75 120 TYR A C 1
ATOM 996 O O . TYR A 1 120 ? -10.684 -0.960 24.775 1.00 72.75 120 TYR A O 1
ATOM 1004 N N . HIS A 1 121 ? -10.344 -2.075 26.688 1.00 72.50 121 HIS A N 1
ATOM 1005 C CA . HIS A 1 121 ? -9.122 -1.354 27.035 1.00 72.50 121 HIS A CA 1
ATOM 1006 C C . HIS A 1 121 ? -7.990 -1.585 26.013 1.00 72.50 121 HIS A C 1
ATOM 1008 O O . HIS A 1 121 ? -7.154 -0.701 25.801 1.00 72.5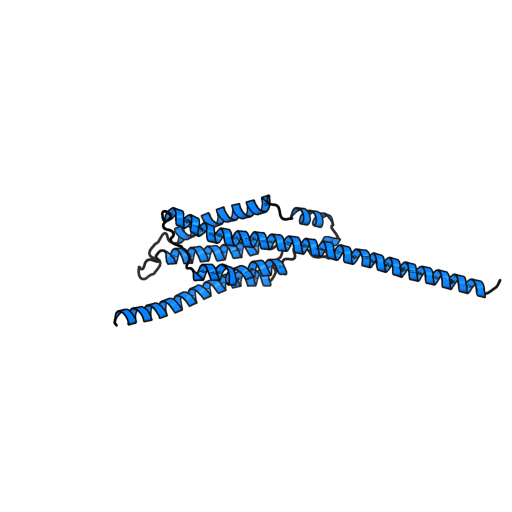0 121 HIS A O 1
ATOM 1014 N N . SER A 1 122 ? -7.982 -2.749 25.351 1.00 74.62 122 SER A N 1
ATOM 1015 C CA . SER A 1 122 ? -7.070 -3.071 24.246 1.00 74.62 122 SER A CA 1
ATOM 1016 C C . SER A 1 122 ? -7.384 -2.255 22.987 1.00 74.62 122 SER A C 1
ATOM 1018 O O . SER A 1 122 ? -6.472 -1.669 22.404 1.00 74.62 122 SER A O 1
ATOM 1020 N N . PHE A 1 123 ? -8.665 -2.108 22.617 1.00 70.50 123 PHE A N 1
ATOM 1021 C CA . PHE A 1 123 ? -9.091 -1.235 21.508 1.00 70.50 123 PHE A CA 1
ATOM 1022 C C . PHE A 1 123 ? -8.723 0.229 21.745 1.00 70.50 123 PHE A C 1
ATOM 1024 O O . PHE A 1 123 ? -8.239 0.910 20.844 1.00 70.50 123 PHE A O 1
ATOM 1031 N N . GLN A 1 124 ? -8.862 0.703 22.982 1.00 69.38 124 GLN A N 1
ATOM 1032 C CA . GLN A 1 124 ? -8.477 2.063 23.349 1.00 69.38 124 GLN A CA 1
ATOM 1033 C C . GLN A 1 124 ? -6.959 2.280 23.240 1.00 69.38 124 GLN A C 1
ATOM 1035 O O . GLN A 1 124 ? -6.508 3.315 22.755 1.00 69.38 124 GLN A O 1
ATOM 1040 N N . LYS A 1 125 ? -6.150 1.272 23.596 1.00 69.38 125 LYS A N 1
ATOM 1041 C CA . LYS A 1 125 ? -4.701 1.276 23.331 1.00 69.38 125 LYS A CA 1
ATOM 1042 C C . LYS A 1 125 ? -4.372 1.128 21.847 1.00 69.38 125 LYS A C 1
ATOM 1044 O O . LYS A 1 125 ? -3.291 1.548 21.435 1.00 69.38 125 LYS A O 1
ATOM 1049 N N . ARG A 1 126 ? -5.263 0.553 21.032 1.00 68.56 126 ARG A N 1
ATOM 1050 C CA . ARG A 1 126 ? -5.155 0.467 19.563 1.00 68.56 126 ARG A CA 1
ATOM 1051 C C . ARG A 1 126 ? -5.461 1.808 18.860 1.00 68.56 126 ARG A C 1
ATOM 1053 O O . ARG A 1 126 ? -5.300 1.914 17.651 1.00 68.56 126 ARG A O 1
ATOM 1060 N N . SER A 1 127 ? -5.762 2.860 19.630 1.00 67.69 127 SER A N 1
ATOM 1061 C CA . SER A 1 127 ? -5.968 4.224 19.134 1.00 67.69 127 SER A CA 1
ATOM 1062 C C . SER A 1 127 ? -4.798 4.770 18.297 1.00 67.69 127 SER A C 1
ATOM 1064 O O . SER A 1 127 ? -3.646 4.338 18.421 1.00 67.69 127 SER A O 1
ATOM 1066 N N . PHE A 1 128 ? -5.113 5.725 17.421 1.00 69.94 128 PHE A N 1
ATOM 1067 C CA . PHE A 1 128 ? -4.159 6.377 16.535 1.00 69.94 128 PHE A CA 1
ATOM 1068 C C . PHE A 1 128 ? -3.063 7.056 17.360 1.00 69.94 128 PHE A C 1
ATOM 1070 O O . PHE A 1 128 ? -3.313 7.985 18.124 1.00 69.94 128 PHE A O 1
ATOM 1077 N N . SER A 1 129 ? -1.836 6.568 17.211 1.00 83.06 129 SER A N 1
ATOM 1078 C CA . SER A 1 129 ? -0.649 7.157 17.818 1.00 83.06 129 SER A CA 1
ATOM 1079 C C . SER A 1 129 ? 0.328 7.512 16.713 1.00 83.06 129 SER A C 1
ATOM 1081 O O . SER A 1 129 ? 0.520 6.731 15.777 1.00 83.06 129 SER A O 1
ATOM 1083 N N . ILE A 1 130 ? 0.987 8.660 16.852 1.00 84.94 130 ILE A N 1
ATOM 1084 C CA . ILE A 1 130 ? 2.020 9.126 15.920 1.00 84.94 130 ILE A CA 1
ATOM 1085 C C . ILE A 1 130 ? 3.125 8.071 15.769 1.00 84.94 130 ILE A C 1
ATOM 1087 O O . ILE A 1 130 ? 3.599 7.834 14.664 1.00 84.94 130 ILE A O 1
ATOM 1091 N N . ALA A 1 131 ? 3.471 7.357 16.845 1.00 87.75 131 ALA A N 1
ATOM 1092 C CA . ALA A 1 131 ? 4.459 6.282 16.790 1.00 87.75 131 ALA A CA 1
ATOM 1093 C C . ALA A 1 131 ? 4.032 5.140 15.853 1.00 87.75 131 ALA A C 1
ATOM 1095 O O . ALA A 1 131 ? 4.841 4.646 15.070 1.00 87.75 131 ALA A O 1
ATOM 1096 N N . ARG A 1 132 ? 2.748 4.747 15.879 1.00 86.31 132 ARG A N 1
ATOM 1097 C CA . ARG A 1 132 ? 2.222 3.748 14.937 1.00 86.31 132 ARG A CA 1
ATOM 1098 C C . ARG A 1 132 ? 2.239 4.281 13.516 1.00 86.31 132 ARG A C 1
ATOM 1100 O O . ARG A 1 132 ? 2.666 3.566 12.623 1.00 86.31 132 ARG A O 1
ATOM 1107 N N . PHE A 1 133 ? 1.820 5.525 13.313 1.00 87.75 133 PHE A N 1
ATOM 1108 C CA . PHE A 1 133 ? 1.856 6.149 11.994 1.00 87.75 133 PHE A CA 1
ATOM 1109 C C . PHE A 1 133 ? 3.272 6.132 11.395 1.00 87.75 133 PHE A C 1
ATOM 1111 O O . PHE A 1 133 ? 3.456 5.675 10.270 1.00 87.75 133 PHE A O 1
ATOM 1118 N N . LEU A 1 134 ? 4.286 6.512 12.175 1.00 90.19 134 LEU A N 1
ATOM 1119 C CA . LEU A 1 134 ? 5.687 6.455 11.752 1.00 90.19 134 LEU A CA 1
ATOM 1120 C C . LEU A 1 134 ? 6.169 5.025 11.485 1.00 90.19 134 LEU A C 1
ATOM 1122 O O . LEU A 1 134 ? 6.897 4.805 10.522 1.00 90.19 134 LEU A O 1
ATOM 1126 N N . LEU A 1 135 ? 5.739 4.045 12.283 1.00 91.75 135 LEU A N 1
ATOM 1127 C CA . LEU A 1 135 ? 6.059 2.635 12.044 1.00 91.75 135 LEU A CA 1
ATOM 1128 C C . LEU A 1 135 ? 5.467 2.146 10.713 1.00 91.75 135 LEU A C 1
ATOM 1130 O O . LEU A 1 135 ? 6.153 1.469 9.951 1.00 91.75 135 LEU A O 1
ATOM 1134 N N . TRP A 1 136 ? 4.232 2.536 10.389 1.00 91.06 136 TRP A N 1
ATOM 1135 C CA . TRP A 1 136 ? 3.607 2.240 9.096 1.00 91.06 136 TRP A CA 1
ATOM 1136 C C . TRP A 1 136 ? 4.353 2.888 7.925 1.00 91.06 136 TRP A C 1
ATOM 1138 O O . TRP A 1 136 ? 4.558 2.231 6.905 1.00 91.06 136 TRP A O 1
ATOM 1148 N N . ILE A 1 137 ? 4.829 4.125 8.083 1.00 91.56 137 ILE A N 1
ATOM 1149 C CA . ILE A 1 137 ? 5.693 4.778 7.087 1.00 91.56 137 ILE A CA 1
ATOM 1150 C C . ILE A 1 137 ? 7.016 4.021 6.936 1.00 91.56 137 ILE A C 1
ATOM 1152 O O . ILE A 1 137 ? 7.418 3.725 5.815 1.00 91.56 137 ILE A O 1
ATOM 1156 N N . GLY A 1 138 ? 7.673 3.656 8.038 1.00 92.62 138 GLY A N 1
ATOM 1157 C CA . GLY A 1 138 ? 8.920 2.888 8.010 1.00 92.62 138 GLY A CA 1
ATOM 1158 C C . GLY A 1 138 ? 8.766 1.550 7.282 1.00 92.62 138 GLY A C 1
ATOM 1159 O O . GLY A 1 138 ? 9.586 1.214 6.431 1.00 92.62 138 GLY A O 1
ATOM 1160 N N . MET A 1 139 ? 7.670 0.826 7.532 1.00 92.25 139 MET A N 1
ATOM 1161 C CA . MET A 1 139 ? 7.343 -0.395 6.786 1.00 92.25 139 MET A CA 1
ATOM 1162 C C . MET A 1 139 ? 7.119 -0.118 5.291 1.00 92.25 139 MET A C 1
ATOM 1164 O O . MET A 1 139 ? 7.577 -0.898 4.459 1.00 92.25 139 MET A O 1
ATOM 1168 N N . ALA A 1 140 ? 6.459 0.990 4.929 1.00 92.75 140 ALA A N 1
ATOM 1169 C CA . ALA A 1 140 ? 6.268 1.382 3.528 1.00 92.75 140 ALA A CA 1
ATOM 1170 C C . ALA A 1 140 ? 7.602 1.662 2.817 1.00 92.75 140 ALA A C 1
ATOM 1172 O O . ALA A 1 140 ? 7.781 1.265 1.666 1.00 92.75 140 ALA A O 1
ATOM 1173 N N . LEU A 1 141 ? 8.557 2.301 3.499 1.00 93.56 141 LEU A N 1
ATOM 1174 C CA . LEU A 1 141 ? 9.898 2.562 2.963 1.00 93.56 141 LEU A CA 1
ATOM 1175 C C . LEU A 1 141 ? 10.671 1.261 2.703 1.00 93.56 141 LEU A C 1
ATOM 1177 O O . LEU A 1 141 ? 11.259 1.093 1.638 1.00 93.56 141 LEU A O 1
ATOM 1181 N N . VAL A 1 142 ? 10.627 0.310 3.638 1.00 94.00 142 VAL A N 1
ATOM 1182 C CA . VAL A 1 142 ? 11.303 -0.989 3.478 1.00 94.00 142 VAL A CA 1
ATOM 1183 C C . VAL A 1 142 ? 10.666 -1.815 2.359 1.00 94.00 142 VAL A C 1
ATOM 1185 O O . VAL A 1 142 ? 11.377 -2.388 1.528 1.00 94.00 142 VAL A O 1
ATOM 1188 N N . HIS A 1 143 ? 9.333 -1.862 2.294 1.00 93.12 143 HIS A N 1
ATOM 1189 C CA . HIS A 1 143 ? 8.637 -2.585 1.233 1.00 93.12 143 HIS A CA 1
ATOM 1190 C C . HIS A 1 143 ? 8.848 -1.948 -0.142 1.00 93.12 143 HIS A C 1
ATOM 1192 O O . HIS A 1 143 ? 9.159 -2.673 -1.078 1.00 93.12 143 HIS A O 1
ATOM 1198 N N . SER A 1 144 ? 8.754 -0.622 -0.277 1.00 93.44 144 SER A N 1
ATOM 1199 C CA . SER A 1 144 ? 9.015 0.061 -1.556 1.00 93.44 144 SER A CA 1
ATOM 1200 C C . SER A 1 144 ? 10.430 -0.199 -2.076 1.00 93.44 144 SER A C 1
ATOM 1202 O O . SER A 1 144 ? 10.594 -0.520 -3.251 1.00 93.44 144 SER A O 1
ATOM 1204 N N . LEU A 1 145 ? 11.442 -0.148 -1.204 1.00 93.44 145 LEU A N 1
ATOM 1205 C CA . LEU A 1 145 ? 12.822 -0.474 -1.570 1.00 93.44 145 LEU A CA 1
ATOM 1206 C C . LEU A 1 145 ? 12.955 -1.933 -2.033 1.00 93.44 145 LEU A C 1
ATOM 1208 O O . LEU A 1 145 ? 13.543 -2.209 -3.077 1.00 93.44 145 LEU A O 1
ATOM 1212 N N . SER A 1 146 ? 12.366 -2.867 -1.283 1.00 93.44 146 SER A N 1
ATOM 1213 C CA . SER A 1 146 ? 12.397 -4.298 -1.616 1.00 93.44 146 SER A CA 1
ATOM 1214 C C . SER A 1 146 ? 11.706 -4.588 -2.952 1.00 93.44 146 SER A C 1
ATOM 1216 O O . SER A 1 146 ? 12.226 -5.350 -3.762 1.00 93.44 146 SER A O 1
ATOM 1218 N N . LEU A 1 147 ? 10.561 -3.949 -3.213 1.00 91.81 147 LEU A N 1
ATOM 1219 C CA . LEU A 1 147 ? 9.812 -4.084 -4.464 1.00 91.81 147 LEU A CA 1
ATOM 1220 C C . LEU A 1 147 ? 10.580 -3.507 -5.652 1.00 91.81 147 LEU A C 1
ATOM 1222 O O . LEU A 1 147 ? 10.567 -4.104 -6.727 1.00 91.81 147 LEU A O 1
ATOM 1226 N N . PHE A 1 148 ? 11.282 -2.387 -5.468 1.00 89.38 148 PHE A N 1
ATOM 1227 C CA . PHE A 1 148 ? 12.134 -1.817 -6.508 1.00 89.38 148 PHE A CA 1
ATOM 1228 C C . PHE A 1 148 ? 13.250 -2.791 -6.916 1.00 89.38 148 PHE A C 1
ATOM 1230 O O . PHE A 1 148 ? 13.385 -3.108 -8.098 1.00 89.38 148 PHE A O 1
ATOM 1237 N N . PHE A 1 149 ? 13.990 -3.344 -5.949 1.00 89.25 149 PHE A N 1
ATOM 1238 C CA . PHE A 1 149 ? 15.032 -4.337 -6.238 1.00 89.25 149 PHE A CA 1
ATOM 1239 C C . PHE A 1 149 ? 14.473 -5.635 -6.824 1.00 89.25 149 PHE A C 1
ATOM 1241 O O . PHE A 1 149 ? 15.076 -6.193 -7.738 1.00 89.25 149 PHE A O 1
ATOM 1248 N N . LEU A 1 150 ? 13.309 -6.093 -6.357 1.00 89.31 150 LEU A N 1
ATOM 1249 C CA . LEU A 1 150 ? 12.629 -7.260 -6.923 1.00 89.31 150 LEU A CA 1
ATOM 1250 C C . LEU A 1 150 ? 12.274 -7.040 -8.401 1.00 89.31 150 LEU A C 1
ATOM 1252 O O . LEU A 1 150 ? 12.478 -7.925 -9.227 1.00 89.31 150 LEU A O 1
ATOM 1256 N N . SER A 1 151 ? 11.787 -5.846 -8.740 1.00 86.00 151 SER A N 1
ATOM 1257 C CA . SER A 1 151 ? 11.436 -5.471 -10.117 1.00 86.00 151 SER A CA 1
ATOM 1258 C C . SER A 1 151 ? 12.661 -5.397 -11.020 1.00 86.00 151 SER A C 1
ATOM 1260 O O . SER A 1 151 ? 12.602 -5.810 -12.176 1.00 86.00 151 SER A O 1
ATOM 1262 N N . TYR A 1 152 ? 13.777 -4.905 -10.479 1.00 83.81 152 TYR A N 1
ATOM 1263 C CA . TYR A 1 152 ? 15.057 -4.861 -11.173 1.00 83.81 152 TYR A CA 1
ATOM 1264 C C . TYR A 1 152 ? 15.623 -6.270 -11.413 1.00 83.81 152 TYR A C 1
ATOM 1266 O O . TYR A 1 152 ? 16.031 -6.580 -12.527 1.00 83.81 152 TYR A O 1
ATOM 1274 N N . GLY A 1 153 ? 15.573 -7.150 -10.404 1.00 82.81 153 GLY A N 1
ATOM 1275 C CA . GLY A 1 153 ? 16.003 -8.547 -10.524 1.00 82.81 153 GLY A CA 1
ATOM 1276 C C . GLY A 1 153 ? 15.142 -9.366 -11.489 1.00 82.81 153 GLY A C 1
ATOM 1277 O O . GLY A 1 153 ? 15.664 -10.175 -12.247 1.00 82.81 153 GLY A O 1
ATOM 1278 N N . PHE A 1 154 ? 13.830 -9.108 -11.544 1.00 79.19 154 PHE A N 1
ATOM 1279 C CA . PHE A 1 154 ? 12.940 -9.750 -12.519 1.00 79.19 154 PHE A CA 1
ATOM 1280 C C . PHE A 1 154 ? 13.327 -9.443 -13.979 1.00 79.19 154 PHE A C 1
ATOM 1282 O O . PHE A 1 154 ? 13.044 -10.238 -14.869 1.00 79.19 154 PHE A O 1
ATOM 1289 N N . LEU A 1 155 ? 13.992 -8.310 -14.225 1.00 74.62 155 LEU A N 1
ATOM 1290 C CA . LEU A 1 155 ? 14.439 -7.869 -15.550 1.00 74.62 155 LEU A CA 1
ATOM 1291 C C . LEU A 1 155 ? 15.956 -7.994 -15.751 1.00 74.62 155 LEU A C 1
ATOM 1293 O O . LEU A 1 155 ? 16.514 -7.348 -16.638 1.00 74.62 155 LEU A O 1
ATOM 1297 N N . GLU A 1 156 ? 16.633 -8.836 -14.964 1.00 68.75 156 GLU A N 1
ATOM 1298 C CA . GLU A 1 156 ? 18.065 -9.104 -15.143 1.00 68.75 156 GLU A CA 1
ATOM 1299 C C . GLU A 1 156 ? 18.361 -9.627 -16.563 1.00 68.75 156 GLU A C 1
ATOM 1301 O O . GLU A 1 156 ? 19.324 -9.208 -17.208 1.00 68.75 156 GLU A O 1
ATOM 1306 N N . THR A 1 157 ? 17.465 -10.452 -17.114 1.00 63.53 157 THR A N 1
ATOM 1307 C CA . THR A 1 157 ? 17.462 -10.806 -18.539 1.00 63.53 157 THR A CA 1
ATOM 1308 C C . THR A 1 157 ? 16.683 -9.762 -19.342 1.00 63.53 157 THR A C 1
ATOM 1310 O O . THR A 1 157 ? 15.457 -9.754 -19.386 1.00 63.53 157 THR A O 1
ATOM 1313 N N . GLN A 1 158 ? 17.416 -8.875 -20.022 1.00 59.28 158 GLN A N 1
ATOM 1314 C CA . GLN A 1 158 ? 16.845 -7.788 -20.836 1.00 59.28 158 GLN A CA 1
ATOM 1315 C C . GLN A 1 158 ? 15.997 -8.292 -22.021 1.00 59.28 158 GLN A C 1
ATOM 1317 O O . GLN A 1 158 ? 15.135 -7.563 -22.516 1.00 59.28 158 GLN A O 1
ATOM 1322 N N . VAL A 1 159 ? 16.231 -9.531 -22.472 1.00 60.41 159 VAL A N 1
ATOM 1323 C CA . VAL A 1 159 ? 15.475 -10.202 -23.539 1.00 60.41 159 VAL A CA 1
ATOM 1324 C C . VAL A 1 159 ? 14.297 -10.946 -22.919 1.00 60.41 159 VAL A C 1
ATOM 1326 O O . VAL A 1 159 ? 14.421 -12.086 -22.478 1.00 60.41 159 VAL A O 1
ATOM 1329 N N . VAL A 1 160 ? 13.152 -10.272 -22.868 1.00 62.06 160 VAL A N 1
ATOM 1330 C CA . VAL A 1 160 ? 11.926 -10.803 -22.246 1.00 62.06 160 VAL A CA 1
ATOM 1331 C C . VAL A 1 160 ? 11.073 -11.572 -23.259 1.00 62.06 160 VAL A C 1
ATOM 1333 O O . VAL A 1 160 ? 10.309 -12.465 -22.897 1.00 62.06 160 VAL A O 1
ATOM 1336 N N . TRP A 1 161 ? 11.202 -11.247 -24.545 1.00 61.66 161 TRP A N 1
ATOM 1337 C CA . TRP A 1 161 ? 10.408 -11.849 -25.610 1.00 61.66 161 TRP A CA 1
ATOM 1338 C C . TRP A 1 161 ? 11.183 -12.964 -26.308 1.00 61.66 161 TRP A C 1
ATOM 1340 O O . TRP A 1 161 ? 12.362 -12.808 -26.621 1.00 61.66 161 TRP A O 1
ATOM 1350 N N . ALA A 1 162 ? 10.492 -14.052 -26.667 1.00 62.09 162 ALA A N 1
ATOM 1351 C CA . ALA A 1 162 ? 11.056 -15.120 -27.501 1.00 62.09 162 ALA A CA 1
ATOM 1352 C C . ALA A 1 162 ? 11.551 -14.617 -28.878 1.00 62.09 162 ALA A C 1
ATOM 1354 O O . ALA A 1 162 ? 12.326 -15.298 -29.541 1.00 62.09 162 ALA A O 1
ATOM 1355 N N . SER A 1 163 ? 11.124 -13.417 -29.292 1.00 63.97 163 SER A N 1
ATOM 1356 C CA . SER A 1 163 ? 11.570 -12.719 -30.502 1.00 63.97 163 SER A CA 1
ATOM 1357 C C . SER A 1 163 ? 12.901 -11.967 -30.357 1.00 63.97 163 SER A C 1
ATOM 1359 O O . SER A 1 163 ? 13.345 -11.372 -31.332 1.00 63.97 163 SER A O 1
ATOM 1361 N N . GLY A 1 164 ? 13.538 -11.960 -29.179 1.00 64.62 164 GLY A N 1
ATOM 1362 C CA . GLY A 1 164 ? 14.810 -11.258 -28.954 1.00 64.62 164 GLY A CA 1
ATOM 1363 C C . GLY A 1 164 ? 14.675 -9.775 -28.580 1.00 64.62 164 GLY A C 1
ATOM 1364 O O . GLY A 1 164 ? 15.683 -9.105 -28.373 1.00 64.62 164 GLY A O 1
ATOM 1365 N N . GLU A 1 165 ? 13.449 -9.258 -28.477 1.00 68.56 165 GLU A N 1
ATOM 1366 C CA . GLU A 1 165 ? 13.188 -7.844 -28.190 1.00 68.56 165 GLU A CA 1
ATOM 1367 C C . GLU A 1 165 ? 13.398 -7.499 -26.710 1.00 68.56 165 GLU A C 1
ATOM 1369 O O . GLU A 1 165 ? 13.090 -8.287 -25.806 1.00 68.56 165 GLU A O 1
ATOM 1374 N N . THR A 1 166 ? 13.884 -6.281 -26.460 1.00 71.00 166 THR A N 1
ATOM 1375 C CA . THR A 1 166 ? 14.100 -5.768 -25.100 1.00 71.00 166 THR A CA 1
ATOM 1376 C C . THR A 1 166 ? 12.870 -5.035 -24.574 1.00 71.00 166 THR A C 1
ATOM 1378 O O . THR A 1 166 ? 12.180 -4.329 -25.306 1.00 71.00 166 THR A O 1
ATOM 1381 N N . GLY A 1 167 ? 12.571 -5.203 -23.284 1.00 64.56 167 GLY A N 1
ATOM 1382 C CA . GLY A 1 167 ? 11.369 -4.628 -22.668 1.00 64.56 167 GLY A CA 1
ATOM 1383 C C . GLY A 1 167 ? 11.407 -3.117 -22.421 1.00 64.56 167 GLY A C 1
ATOM 1384 O O . GLY A 1 167 ? 10.366 -2.506 -22.175 1.00 64.56 167 GLY A O 1
ATOM 1385 N N . GLY A 1 168 ? 12.587 -2.499 -22.494 1.00 73.69 168 GLY A N 1
ATOM 1386 C CA . GLY A 1 168 ? 12.774 -1.085 -22.175 1.00 73.69 168 GLY A CA 1
ATOM 1387 C C . GLY A 1 168 ? 12.341 -0.713 -20.747 1.00 73.69 168 GLY A C 1
ATOM 1388 O O . GLY A 1 168 ? 11.995 -1.559 -19.920 1.00 73.69 168 GLY A O 1
ATOM 1389 N N . TRP A 1 169 ? 12.336 0.588 -20.444 1.00 72.38 169 TRP A N 1
ATOM 1390 C CA . TRP A 1 169 ? 12.002 1.079 -19.098 1.00 72.38 169 TRP A CA 1
ATOM 1391 C C . TRP A 1 169 ? 10.504 0.968 -18.763 1.00 72.38 169 TRP A C 1
ATOM 1393 O O . TRP A 1 169 ? 10.137 0.878 -17.594 1.00 72.38 169 TRP A O 1
ATOM 1403 N N . LEU A 1 170 ? 9.624 0.952 -19.772 1.00 76.06 170 LEU A N 1
ATOM 1404 C CA . LEU A 1 170 ? 8.175 0.831 -19.567 1.00 76.06 170 LEU A CA 1
ATOM 1405 C C . LEU A 1 170 ? 7.793 -0.549 -19.016 1.00 76.06 170 LEU A C 1
ATOM 1407 O O . LEU A 1 170 ? 6.887 -0.653 -18.190 1.00 76.06 170 LEU A O 1
ATOM 1411 N N . MET A 1 171 ? 8.504 -1.606 -19.423 1.00 77.75 171 MET A N 1
ATOM 1412 C CA . MET A 1 171 ? 8.316 -2.945 -18.862 1.00 77.75 171 MET A CA 1
ATOM 1413 C C . MET A 1 171 ? 8.705 -2.986 -17.378 1.00 77.75 171 MET A C 1
ATOM 1415 O O . MET A 1 171 ? 7.979 -3.585 -16.589 1.00 77.75 171 MET A O 1
ATOM 1419 N N . LEU A 1 172 ? 9.787 -2.296 -16.991 1.00 81.50 172 LEU A N 1
ATOM 1420 C CA . LEU A 1 172 ? 10.193 -2.141 -15.587 1.00 81.50 172 LEU A CA 1
ATOM 1421 C C . LEU A 1 172 ? 9.119 -1.424 -14.760 1.00 81.50 172 LEU A C 1
ATOM 1423 O O . LEU A 1 172 ? 8.818 -1.850 -13.648 1.00 81.50 172 LEU A O 1
ATOM 1427 N N . GLY A 1 173 ? 8.492 -0.379 -15.305 1.00 81.06 173 GLY A N 1
ATOM 1428 C CA . GLY A 1 173 ? 7.368 0.285 -14.640 1.00 81.06 173 GLY A CA 1
ATOM 1429 C C . GLY A 1 173 ? 6.147 -0.618 -14.474 1.00 81.06 173 GLY A C 1
ATOM 1430 O O . GLY A 1 173 ? 5.568 -0.679 -13.390 1.00 81.06 173 GLY A O 1
ATOM 1431 N N . ASN A 1 174 ? 5.783 -1.378 -15.508 1.00 82.31 174 ASN A N 1
ATOM 1432 C CA . ASN A 1 174 ? 4.640 -2.293 -15.454 1.00 82.31 174 ASN A CA 1
ATOM 1433 C C . ASN A 1 174 ? 4.863 -3.473 -14.492 1.00 82.31 174 ASN A C 1
ATOM 1435 O O . ASN A 1 174 ? 3.934 -3.866 -13.776 1.00 82.31 174 ASN A O 1
ATOM 1439 N N . SER A 1 175 ? 6.075 -4.035 -14.442 1.00 83.12 175 SER A N 1
ATOM 1440 C CA . SER A 1 175 ? 6.417 -5.107 -13.500 1.00 83.12 175 SER A CA 1
ATOM 1441 C C . SER A 1 175 ? 6.435 -4.590 -12.062 1.00 83.12 175 SER A C 1
ATOM 1443 O O . SER A 1 175 ? 5.775 -5.178 -11.202 1.00 83.12 175 SER A O 1
ATOM 1445 N N . ALA A 1 176 ? 7.072 -3.440 -11.814 1.00 86.81 176 ALA A N 1
ATOM 1446 C CA . ALA A 1 176 ? 7.096 -2.809 -10.498 1.00 86.81 176 ALA A CA 1
ATOM 1447 C C . ALA A 1 176 ? 5.693 -2.513 -9.977 1.00 86.81 176 ALA A C 1
ATOM 1449 O O . ALA A 1 176 ? 5.365 -2.857 -8.840 1.00 86.81 176 ALA A O 1
ATOM 1450 N N . TYR A 1 177 ? 4.828 -1.958 -10.823 1.00 84.56 177 TYR A N 1
ATOM 1451 C CA . TYR A 1 177 ? 3.451 -1.675 -10.446 1.00 84.56 177 TYR A CA 1
ATOM 1452 C C . TYR A 1 177 ? 2.662 -2.956 -10.136 1.00 84.56 177 TYR A C 1
ATOM 1454 O O . TYR A 1 177 ? 1.907 -2.999 -9.165 1.00 84.56 177 TYR A O 1
ATOM 1462 N N . SER A 1 178 ? 2.867 -4.028 -10.907 1.00 85.31 178 SER A N 1
ATOM 1463 C CA . SER A 1 178 ? 2.225 -5.324 -10.653 1.00 85.31 178 SER A CA 1
ATOM 1464 C C . SER A 1 178 ? 2.617 -5.894 -9.287 1.00 85.31 178 SER A C 1
ATOM 1466 O O . SER A 1 178 ? 1.749 -6.355 -8.541 1.00 85.31 178 SER A O 1
ATOM 1468 N N . PHE A 1 179 ? 3.897 -5.795 -8.917 1.00 88.31 179 PHE A N 1
ATOM 1469 C CA . PHE A 1 179 ? 4.359 -6.190 -7.588 1.00 88.31 179 PHE A CA 1
ATOM 1470 C C . PHE A 1 179 ? 3.778 -5.296 -6.486 1.00 88.31 179 PHE A C 1
ATOM 1472 O O . PHE A 1 179 ? 3.330 -5.820 -5.468 1.00 88.31 179 PHE A O 1
ATOM 1479 N N . VAL A 1 180 ? 3.684 -3.976 -6.692 1.00 89.00 180 VAL A N 1
ATOM 1480 C CA . VAL A 1 180 ? 3.036 -3.066 -5.729 1.00 89.00 180 VAL A CA 1
ATOM 1481 C C . VAL A 1 180 ? 1.582 -3.454 -5.489 1.00 89.00 180 VAL A C 1
ATOM 1483 O O . VAL A 1 180 ? 1.179 -3.601 -4.335 1.00 89.00 180 VAL A O 1
ATOM 1486 N N . VAL A 1 181 ? 0.792 -3.633 -6.552 1.00 85.44 181 VAL A N 1
ATOM 1487 C CA . VAL A 1 181 ? -0.625 -4.014 -6.443 1.00 85.44 181 VAL A CA 1
ATOM 1488 C C . VAL A 1 181 ? -0.755 -5.328 -5.677 1.00 85.44 181 VAL A C 1
ATOM 1490 O O . VAL A 1 181 ? -1.543 -5.400 -4.732 1.00 85.44 181 VAL A O 1
ATOM 1493 N N . ALA A 1 182 ? 0.048 -6.337 -6.022 1.00 87.25 182 ALA A N 1
ATOM 1494 C CA . ALA A 1 182 ? 0.038 -7.630 -5.347 1.00 87.25 182 ALA A CA 1
ATOM 1495 C C . ALA A 1 182 ? 0.389 -7.509 -3.854 1.00 87.25 182 ALA A C 1
ATOM 1497 O O . ALA A 1 182 ? -0.346 -8.017 -3.006 1.00 87.25 182 ALA A O 1
ATOM 1498 N N . THR A 1 183 ? 1.462 -6.794 -3.505 1.00 89.81 183 THR A N 1
ATOM 1499 C CA . THR A 1 183 ? 1.902 -6.620 -2.113 1.00 89.81 183 THR A CA 1
ATOM 1500 C C . THR A 1 183 ? 0.918 -5.799 -1.291 1.00 89.81 183 THR A C 1
ATOM 1502 O O . THR A 1 183 ? 0.651 -6.146 -0.142 1.00 89.81 183 THR A O 1
ATOM 1505 N N . VAL A 1 184 ? 0.345 -4.734 -1.852 1.00 87.81 184 VAL A N 1
ATOM 1506 C CA . VAL A 1 184 ? -0.668 -3.915 -1.173 1.00 87.81 184 VAL A CA 1
ATOM 1507 C C . VAL A 1 184 ? -1.921 -4.753 -0.913 1.00 87.81 184 VAL A C 1
ATOM 1509 O O . VAL A 1 184 ? -2.386 -4.785 0.228 1.00 87.81 184 VAL A O 1
ATOM 1512 N N . CYS A 1 185 ? -2.413 -5.503 -1.905 1.00 86.12 185 CYS A N 1
ATOM 1513 C CA . CYS A 1 185 ? -3.559 -6.401 -1.733 1.00 86.12 185 CYS A CA 1
ATOM 1514 C C . CYS A 1 185 ? -3.278 -7.478 -0.677 1.00 86.12 185 CYS A C 1
ATOM 1516 O O . CYS A 1 185 ? -4.067 -7.649 0.247 1.00 86.12 185 CYS A O 1
ATOM 1518 N N . LEU A 1 186 ? -2.121 -8.142 -0.740 1.00 87.12 186 LEU A N 1
ATOM 1519 C CA . LEU A 1 186 ? -1.736 -9.148 0.250 1.00 87.12 186 LEU A CA 1
ATOM 1520 C C . LEU A 1 186 ? -1.639 -8.552 1.661 1.00 87.12 186 LEU A C 1
ATOM 1522 O O . LEU A 1 186 ? -2.138 -9.140 2.619 1.00 87.12 186 LEU A O 1
ATOM 1526 N N . LYS A 1 187 ? -1.052 -7.357 1.799 1.00 88.19 187 LYS A N 1
ATOM 1527 C CA . LYS A 1 187 ? -0.959 -6.659 3.086 1.00 88.19 187 LYS A CA 1
ATOM 1528 C C . LYS A 1 187 ? -2.338 -6.282 3.634 1.00 88.19 187 LYS A C 1
ATOM 1530 O O . LYS A 1 187 ? -2.511 -6.325 4.846 1.00 88.19 187 LYS A O 1
ATOM 1535 N N . ALA A 1 188 ? -3.311 -5.972 2.772 1.00 84.19 188 ALA A N 1
ATOM 1536 C CA . ALA A 1 188 ? -4.701 -5.786 3.189 1.00 84.19 188 ALA A CA 1
ATOM 1537 C C . ALA A 1 188 ? -5.279 -7.068 3.798 1.00 84.19 188 ALA A C 1
ATOM 1539 O O . ALA A 1 188 ? -5.799 -7.001 4.907 1.00 84.19 188 ALA A O 1
ATOM 1540 N N . LEU A 1 189 ? -5.140 -8.228 3.137 1.00 82.94 189 LEU A N 1
ATOM 1541 C CA . LEU A 1 189 ? -5.624 -9.504 3.694 1.00 82.94 189 LEU A CA 1
ATOM 1542 C C . LEU A 1 189 ? -4.960 -9.852 5.032 1.00 82.94 189 LEU A C 1
ATOM 1544 O O . LEU A 1 189 ? -5.622 -10.395 5.912 1.00 82.94 189 LEU A O 1
ATOM 1548 N N . LEU A 1 190 ? -3.666 -9.556 5.182 1.00 84.75 190 LEU A N 1
ATOM 1549 C CA . LEU A 1 190 ? -2.919 -9.841 6.410 1.00 84.75 190 LEU A CA 1
ATOM 1550 C C . LEU A 1 190 ? -3.325 -8.949 7.587 1.00 84.75 190 LEU A C 1
ATOM 1552 O O . LEU A 1 190 ? -3.200 -9.371 8.731 1.00 84.75 190 LEU A O 1
ATOM 1556 N N . GLU A 1 191 ? -3.779 -7.725 7.324 1.00 82.81 191 GLU A N 1
ATOM 1557 C CA . GLU A 1 191 ? -4.231 -6.797 8.370 1.00 82.81 191 GLU A CA 1
ATOM 1558 C C . GLU A 1 191 ? -5.704 -7.013 8.759 1.00 82.81 191 GLU A C 1
ATOM 1560 O O . GLU A 1 191 ? -6.183 -6.428 9.729 1.00 82.81 191 GLU A O 1
ATOM 1565 N N . CYS A 1 192 ? -6.440 -7.839 8.010 1.00 77.19 192 CYS A N 1
ATOM 1566 C CA . CYS A 1 192 ? -7.823 -8.166 8.337 1.00 77.19 192 CYS A CA 1
ATOM 1567 C C . CYS A 1 192 ? -7.880 -9.073 9.564 1.00 77.19 192 CYS A C 1
ATOM 1569 O O . CYS A 1 192 ? -7.369 -10.193 9.536 1.00 77.19 192 CYS A O 1
ATOM 1571 N N . ASP A 1 193 ? -8.587 -8.631 10.603 1.00 75.12 193 ASP A N 1
ATOM 1572 C CA . ASP A 1 193 ? -8.840 -9.460 11.782 1.00 75.12 193 ASP A CA 1
ATOM 1573 C C . ASP A 1 193 ? -9.887 -10.552 11.470 1.00 75.12 193 ASP A C 1
ATOM 1575 O O . ASP A 1 193 ? -9.938 -11.588 12.131 1.00 75.12 193 ASP A O 1
ATOM 1579 N N . SER A 1 194 ? -10.736 -10.351 10.453 1.00 75.75 194 SER A N 1
ATOM 1580 C CA . SER A 1 194 ? -11.712 -11.345 9.987 1.00 75.75 194 SER A CA 1
ATOM 1581 C C . SER A 1 194 ? -11.727 -11.493 8.468 1.00 75.75 194 SER A C 1
ATOM 1583 O O . SER A 1 194 ? -11.972 -10.540 7.727 1.00 75.75 194 SER A O 1
ATOM 1585 N N . TRP A 1 195 ? -11.531 -12.727 7.996 1.00 73.75 195 TRP A N 1
ATOM 1586 C CA . TRP A 1 195 ? -11.594 -13.076 6.576 1.00 73.75 195 TRP A CA 1
ATOM 1587 C C . TRP A 1 195 ? -13.041 -13.125 6.096 1.00 73.75 195 TRP A C 1
ATOM 1589 O O . TRP A 1 195 ? -13.689 -14.169 6.052 1.00 73.75 195 TRP A O 1
ATOM 1599 N N . THR A 1 196 ? -13.565 -11.955 5.751 1.00 80.88 196 THR A N 1
ATOM 1600 C CA . THR A 1 196 ? -14.891 -11.833 5.154 1.00 80.88 196 THR A CA 1
ATOM 1601 C C . THR A 1 196 ? -14.793 -12.006 3.637 1.00 80.88 196 THR A C 1
ATOM 1603 O O . THR A 1 196 ? -13.861 -11.517 2.994 1.00 80.88 196 THR A O 1
ATOM 1606 N N . TRP A 1 197 ? -15.774 -12.689 3.040 1.00 79.56 197 TRP A N 1
ATOM 1607 C CA . TRP A 1 197 ? -15.827 -12.896 1.587 1.00 79.56 197 TRP A CA 1
ATOM 1608 C C . TRP A 1 197 ? -15.689 -11.590 0.769 1.00 79.56 197 TRP A C 1
ATOM 1610 O O . TRP A 1 197 ? -14.908 -11.590 -0.183 1.00 79.56 197 TRP A O 1
ATOM 1620 N N . PRO A 1 198 ? -16.318 -10.452 1.148 1.00 80.38 198 PRO A N 1
ATOM 1621 C CA . PRO A 1 198 ? -16.162 -9.192 0.421 1.00 80.38 198 PRO A CA 1
ATOM 1622 C C . PRO A 1 198 ? -14.721 -8.678 0.372 1.00 80.38 198 PRO A C 1
ATOM 1624 O O . PRO A 1 198 ? -14.301 -8.165 -0.660 1.00 80.38 198 PRO A O 1
ATOM 1627 N N . VAL A 1 199 ? -13.949 -8.823 1.454 1.00 81.00 199 VAL A N 1
ATOM 1628 C CA . VAL A 1 199 ? -12.541 -8.390 1.516 1.00 81.00 199 VAL A CA 1
ATOM 1629 C C . VAL A 1 199 ? -11.672 -9.229 0.582 1.00 81.00 199 VAL A C 1
ATOM 1631 O O . VAL A 1 199 ? -10.828 -8.694 -0.141 1.00 81.00 199 VAL A O 1
ATOM 1634 N N . VAL A 1 200 ? -11.888 -10.546 0.577 1.00 83.12 200 VAL A N 1
ATOM 1635 C CA . VAL A 1 200 ? -11.144 -11.472 -0.285 1.00 83.12 200 VAL A CA 1
ATOM 1636 C C . VAL A 1 200 ? -11.467 -11.197 -1.753 1.00 83.12 200 VAL A C 1
ATOM 1638 O O . VAL A 1 200 ? -10.555 -11.057 -2.565 1.00 83.12 200 VAL A O 1
ATOM 1641 N N . VAL A 1 201 ? -12.750 -11.027 -2.086 1.00 84.75 201 VAL A N 1
ATOM 1642 C CA . VAL A 1 201 ? -13.190 -10.670 -3.443 1.00 84.75 201 VAL A CA 1
ATOM 1643 C C . VAL A 1 201 ? -12.673 -9.298 -3.859 1.00 84.75 201 VAL A C 1
ATOM 1645 O O . VAL A 1 201 ? -12.218 -9.155 -4.986 1.00 84.75 201 VAL A O 1
ATOM 1648 N N . ALA A 1 202 ? -12.685 -8.305 -2.969 1.00 82.44 202 ALA A N 1
ATOM 1649 C CA . ALA A 1 202 ? -12.122 -6.985 -3.242 1.00 82.44 202 ALA A CA 1
ATOM 1650 C C . ALA A 1 202 ? -10.629 -7.070 -3.579 1.00 82.44 202 ALA A C 1
ATOM 1652 O O . ALA A 1 202 ? -10.178 -6.466 -4.545 1.00 82.44 202 ALA A O 1
ATOM 1653 N N . SER A 1 203 ? -9.874 -7.858 -2.816 1.00 82.75 203 SER A N 1
ATOM 1654 C CA . SER A 1 203 ? -8.424 -7.959 -2.976 1.00 82.75 203 SER A CA 1
ATOM 1655 C C . SER A 1 203 ? -8.025 -8.756 -4.220 1.00 82.75 203 SER A C 1
ATOM 1657 O O . SER A 1 203 ? -7.182 -8.308 -4.994 1.00 82.75 203 SER A O 1
ATOM 1659 N N . ILE A 1 204 ? -8.655 -9.911 -4.462 1.00 85.00 204 ILE A N 1
ATOM 1660 C CA . ILE A 1 204 ? -8.431 -10.703 -5.684 1.00 85.00 204 ILE A CA 1
ATOM 1661 C C . ILE A 1 204 ? -8.949 -9.937 -6.904 1.00 85.00 204 ILE A C 1
ATOM 1663 O O . ILE A 1 204 ? -8.275 -9.874 -7.931 1.00 85.00 204 ILE A O 1
ATOM 1667 N N . GLY A 1 205 ? -10.116 -9.305 -6.775 1.00 82.75 205 GLY A N 1
ATOM 1668 C CA . GLY A 1 205 ? -10.721 -8.464 -7.799 1.00 82.75 205 GLY A CA 1
ATOM 1669 C C . GLY A 1 205 ? -9.794 -7.334 -8.231 1.00 82.75 205 GLY A C 1
ATOM 1670 O O . GLY A 1 205 ? -9.616 -7.149 -9.428 1.00 82.75 205 GLY A O 1
ATOM 1671 N N . SER A 1 206 ? -9.127 -6.647 -7.298 1.00 82.44 206 SER A N 1
ATOM 1672 C CA . SER A 1 206 ? -8.137 -5.610 -7.621 1.00 82.44 206 SER A CA 1
ATOM 1673 C C . SER A 1 206 ? -6.958 -6.139 -8.450 1.00 82.44 206 SER A C 1
ATOM 1675 O O . SER A 1 206 ? -6.538 -5.470 -9.393 1.00 82.44 206 SER A O 1
ATOM 1677 N N . ILE A 1 207 ? -6.451 -7.343 -8.155 1.00 83.19 207 ILE A N 1
ATOM 1678 C CA . ILE A 1 207 ? -5.358 -7.969 -8.924 1.00 83.19 207 ILE A CA 1
ATOM 1679 C C . ILE A 1 207 ? -5.836 -8.345 -10.332 1.00 83.19 207 ILE A C 1
ATOM 1681 O O . ILE A 1 207 ? -5.166 -8.042 -11.318 1.00 83.19 207 ILE A O 1
ATOM 1685 N N . VAL A 1 208 ? -7.010 -8.970 -10.444 1.00 84.81 208 VAL A N 1
ATOM 1686 C CA . VAL A 1 208 ? -7.589 -9.360 -11.739 1.00 84.81 208 VAL A CA 1
ATOM 1687 C C . VAL A 1 208 ? -7.896 -8.130 -12.590 1.00 84.81 208 VAL A C 1
ATOM 1689 O O . VAL A 1 208 ? -7.575 -8.112 -13.775 1.00 84.81 208 VAL A O 1
ATOM 1692 N N . LEU A 1 209 ? -8.466 -7.082 -11.993 1.00 82.69 209 LEU A N 1
ATOM 1693 C CA . LEU A 1 209 ? -8.771 -5.829 -12.679 1.00 82.69 209 LEU A CA 1
ATOM 1694 C C . LEU A 1 209 ? -7.487 -5.191 -13.230 1.00 82.69 209 LEU A C 1
ATOM 1696 O O . LEU A 1 209 ? -7.493 -4.692 -14.353 1.00 82.69 209 LEU A O 1
ATOM 1700 N N . TRP A 1 210 ? -6.383 -5.231 -12.474 1.00 81.56 210 TRP A N 1
ATOM 1701 C CA . TRP A 1 210 ? -5.082 -4.744 -12.937 1.00 81.56 210 TRP A CA 1
ATOM 1702 C C . TRP A 1 210 ? -4.559 -5.534 -14.145 1.00 81.56 210 TRP A C 1
ATOM 1704 O O . TRP A 1 210 ? -4.153 -4.940 -15.143 1.00 81.56 210 TRP A O 1
ATOM 1714 N N . LEU A 1 211 ? -4.626 -6.868 -14.100 1.00 80.75 211 LEU A N 1
ATOM 1715 C CA . LEU A 1 211 ? -4.223 -7.713 -15.230 1.00 80.75 211 LEU A CA 1
ATOM 1716 C C . LEU A 1 211 ? -5.093 -7.462 -16.471 1.00 80.75 211 LEU A C 1
ATOM 1718 O O . LEU A 1 211 ? -4.567 -7.344 -17.576 1.00 80.75 211 LEU A O 1
ATOM 1722 N N . LEU A 1 212 ? -6.408 -7.303 -16.293 1.00 81.81 212 LEU A N 1
ATOM 1723 C CA . LEU A 1 212 ? -7.324 -6.936 -17.377 1.00 81.81 212 LEU A CA 1
ATOM 1724 C C . LEU A 1 212 ? -6.975 -5.569 -17.974 1.00 81.81 212 LEU A C 1
ATOM 1726 O O . LEU A 1 212 ? -6.973 -5.422 -19.196 1.00 81.81 212 LEU A O 1
ATOM 1730 N N . PHE A 1 213 ? -6.640 -4.584 -17.138 1.00 79.19 213 PHE A N 1
ATOM 1731 C CA . PHE A 1 213 ? -6.205 -3.267 -17.598 1.00 79.19 213 PHE A CA 1
ATOM 1732 C C . PHE A 1 213 ? -4.933 -3.352 -18.446 1.00 79.19 213 PHE A C 1
ATOM 1734 O O . PHE A 1 213 ? -4.893 -2.763 -19.525 1.00 79.19 213 PHE A O 1
ATOM 1741 N N . LEU A 1 214 ? -3.936 -4.137 -18.024 1.00 75.94 214 LEU A N 1
ATOM 1742 C CA . LEU A 1 214 ? -2.727 -4.374 -18.819 1.00 75.94 214 LEU A CA 1
ATOM 1743 C C . LEU A 1 214 ? -3.042 -5.034 -20.169 1.00 75.94 214 LEU A C 1
ATOM 1745 O O . LEU A 1 214 ? -2.509 -4.605 -21.193 1.00 75.94 214 LEU A O 1
ATOM 1749 N N . CYS A 1 215 ? -3.939 -6.025 -20.207 1.00 77.62 215 CYS A N 1
ATOM 1750 C CA . CYS A 1 215 ? -4.367 -6.658 -21.458 1.00 77.62 215 CYS A CA 1
ATOM 1751 C C . CYS A 1 215 ? -5.066 -5.670 -22.403 1.00 77.62 215 CYS A C 1
ATOM 1753 O O . CYS A 1 215 ? -4.769 -5.648 -23.598 1.00 77.62 215 CYS A O 1
ATOM 1755 N N . ILE A 1 216 ? -5.962 -4.826 -21.883 1.00 79.50 216 ILE A N 1
ATOM 1756 C CA . ILE A 1 216 ? -6.651 -3.796 -22.674 1.00 79.50 216 ILE A CA 1
ATOM 1757 C C . ILE A 1 216 ? -5.645 -2.758 -23.179 1.00 79.50 216 ILE A C 1
ATOM 1759 O O . ILE A 1 216 ? -5.663 -2.413 -24.358 1.00 79.50 216 ILE A O 1
ATOM 1763 N N . TYR A 1 217 ? -4.727 -2.301 -22.327 1.00 72.62 217 TYR A N 1
ATOM 1764 C CA . TYR A 1 217 ? -3.678 -1.359 -22.712 1.00 72.62 217 TYR A CA 1
ATOM 1765 C C . TYR A 1 217 ? -2.759 -1.939 -23.804 1.00 72.62 217 TYR A C 1
ATOM 1767 O O . TYR A 1 217 ? -2.416 -1.252 -24.769 1.00 72.62 217 TYR A O 1
ATOM 1775 N N . ALA A 1 218 ? -2.426 -3.230 -23.732 1.00 71.44 218 ALA A N 1
ATOM 1776 C CA . ALA A 1 218 ? -1.687 -3.934 -24.782 1.00 71.44 218 ALA A CA 1
ATOM 1777 C C . ALA A 1 218 ? -2.489 -4.052 -26.099 1.00 71.44 218 ALA A C 1
ATOM 1779 O O . ALA A 1 218 ? -1.945 -3.849 -27.188 1.00 71.44 218 ALA A O 1
ATOM 1780 N N . ALA A 1 219 ? -3.796 -4.318 -26.031 1.00 75.44 219 ALA A N 1
ATOM 1781 C CA . ALA A 1 219 ? -4.669 -4.394 -27.207 1.00 75.44 219 ALA A CA 1
ATOM 1782 C C . ALA A 1 219 ? -4.862 -3.025 -27.892 1.00 75.44 219 ALA A C 1
ATOM 1784 O O . ALA A 1 219 ? -4.839 -2.911 -29.120 1.00 75.44 219 ALA A O 1
ATOM 1785 N N . VAL A 1 220 ? -4.998 -1.958 -27.105 1.00 73.94 220 VAL A N 1
ATOM 1786 C CA . VAL A 1 220 ? -5.108 -0.589 -27.623 1.00 73.94 220 VAL A CA 1
ATOM 1787 C C . VAL A 1 220 ? -3.776 -0.125 -28.205 1.00 73.94 220 VAL A C 1
ATOM 1789 O O . VAL A 1 220 ? -3.756 0.435 -29.298 1.00 73.94 220 VAL A O 1
ATOM 1792 N N . SER A 1 221 ? -2.652 -0.395 -27.536 1.00 62.66 221 SER A N 1
ATOM 1793 C CA . SER A 1 221 ? -1.330 -0.001 -28.036 1.00 62.66 221 SER A CA 1
ATOM 1794 C C . SER A 1 221 ? -0.925 -0.748 -29.308 1.00 62.66 221 SER A C 1
ATOM 1796 O O . SER A 1 221 ? -0.364 -0.124 -30.201 1.00 62.66 221 SER A O 1
ATOM 1798 N N . SER A 1 222 ? -1.264 -2.031 -29.465 1.00 57.38 222 SER A N 1
ATOM 1799 C CA . SER A 1 222 ? -1.059 -2.770 -30.727 1.00 57.38 222 SER A CA 1
ATOM 1800 C C . SER A 1 222 ? -1.922 -2.232 -31.878 1.00 57.38 222 SER A C 1
ATOM 1802 O O . SER A 1 222 ? -1.439 -2.102 -33.009 1.00 57.38 222 SER A O 1
ATOM 1804 N N . SER A 1 223 ? -3.161 -1.828 -31.586 1.00 55.84 223 SER A N 1
ATOM 1805 C CA . SER A 1 223 ? -4.050 -1.157 -32.546 1.00 55.84 223 SER A CA 1
ATOM 1806 C C . SER A 1 223 ? -3.523 0.234 -32.935 1.00 55.84 223 SER A C 1
ATOM 1808 O O . SER A 1 223 ? -3.502 0.596 -34.112 1.00 55.84 223 SER A O 1
ATOM 1810 N N . PHE A 1 224 ? -3.010 0.991 -31.963 1.0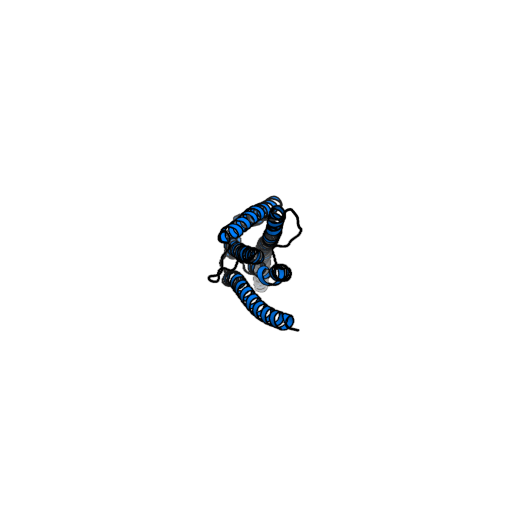0 49.44 224 PHE A N 1
ATOM 1811 C CA . PHE A 1 224 ? -2.437 2.323 -32.154 1.00 49.44 224 PHE A CA 1
ATOM 1812 C C . PHE A 1 224 ? -1.076 2.290 -32.869 1.00 49.44 224 PHE A C 1
ATOM 1814 O O . PHE A 1 224 ? -0.836 3.098 -33.761 1.00 49.44 224 PHE A O 1
ATOM 1821 N N . LEU A 1 225 ? -0.200 1.321 -32.572 1.00 51.69 225 LEU A N 1
ATOM 1822 C CA . LEU A 1 225 ? 1.058 1.117 -33.305 1.00 51.69 225 LEU A CA 1
ATOM 1823 C C . LEU A 1 225 ? 0.813 0.697 -34.757 1.00 51.69 225 LEU A C 1
ATOM 1825 O O . LEU A 1 225 ? 1.570 1.111 -35.633 1.00 51.69 225 LEU A O 1
ATOM 1829 N N . SER A 1 226 ? -0.233 -0.090 -35.027 1.00 50.00 226 SER A N 1
ATOM 1830 C CA . SER A 1 226 ? -0.634 -0.425 -36.400 1.00 50.00 226 SER A CA 1
ATOM 1831 C C . SER A 1 226 ? -1.113 0.819 -37.157 1.00 50.00 226 SER A C 1
ATOM 1833 O O . SER A 1 226 ? -0.708 1.032 -38.297 1.00 50.00 226 SER A O 1
ATOM 1835 N N . PHE A 1 227 ? -1.876 1.698 -36.497 1.00 44.97 227 PHE A N 1
ATOM 1836 C CA . PHE A 1 227 ? -2.302 2.992 -37.039 1.00 44.97 227 PHE A CA 1
ATOM 1837 C C . PHE A 1 227 ? -1.123 3.958 -37.281 1.00 44.97 227 PHE A C 1
ATOM 1839 O O . PHE A 1 227 ? -1.011 4.537 -38.360 1.00 44.97 227 PHE A O 1
ATOM 1846 N N . CYS A 1 228 ? -0.176 4.072 -36.343 1.00 41.50 228 CYS A N 1
ATOM 1847 C CA . CYS A 1 228 ? 1.027 4.900 -36.502 1.00 41.50 228 CYS A CA 1
ATOM 1848 C C . CYS A 1 228 ? 2.035 4.342 -37.521 1.00 41.50 228 CYS A C 1
ATOM 1850 O O . CYS A 1 228 ? 2.738 5.124 -38.159 1.00 41.50 228 CYS A O 1
ATOM 1852 N N . ARG A 1 229 ? 2.126 3.016 -37.713 1.00 41.72 229 ARG A N 1
ATOM 1853 C CA . ARG A 1 229 ? 2.899 2.434 -38.827 1.00 41.72 229 ARG A CA 1
ATOM 1854 C C . ARG A 1 229 ? 2.258 2.745 -40.178 1.00 41.72 229 ARG A C 1
ATOM 1856 O O . ARG A 1 229 ? 2.999 2.968 -41.127 1.00 41.72 229 ARG A O 1
ATOM 1863 N N . LEU A 1 230 ? 0.926 2.811 -40.255 1.00 41.62 230 LEU A N 1
ATOM 1864 C CA . LEU A 1 230 ? 0.205 3.227 -41.464 1.00 41.62 230 LEU A CA 1
ATOM 1865 C C . LEU A 1 230 ? 0.435 4.714 -41.796 1.00 41.62 230 LEU A C 1
ATOM 1867 O O . LEU A 1 230 ? 0.650 5.061 -42.950 1.00 41.62 230 LEU A O 1
ATOM 1871 N N . LEU A 1 231 ? 0.452 5.580 -40.779 1.00 38.06 231 LEU A N 1
ATOM 1872 C CA . LEU A 1 231 ? 0.683 7.026 -40.911 1.00 38.06 231 LEU A CA 1
ATOM 1873 C C . LEU A 1 231 ? 2.147 7.426 -41.138 1.00 38.06 231 LEU A C 1
ATOM 1875 O O . LEU A 1 231 ? 2.411 8.579 -41.437 1.00 38.06 231 LEU A O 1
ATOM 1879 N N . ARG A 1 232 ? 3.108 6.503 -41.008 1.00 32.03 232 ARG A N 1
ATOM 1880 C CA . ARG A 1 232 ? 4.516 6.740 -41.381 1.00 32.03 232 ARG A CA 1
ATOM 1881 C C . ARG A 1 232 ? 4.752 6.616 -42.900 1.00 32.03 232 ARG A C 1
ATOM 1883 O O . ARG A 1 232 ? 5.857 6.879 -43.362 1.00 32.03 232 ARG A O 1
ATOM 1890 N N . TRP A 1 233 ? 3.729 6.207 -43.654 1.00 31.67 233 TRP A N 1
ATOM 1891 C CA . TRP A 1 233 ? 3.734 6.070 -45.117 1.00 31.67 233 TRP A CA 1
ATOM 1892 C C . TRP A 1 233 ? 2.834 7.095 -45.838 1.00 31.67 233 TRP A C 1
ATOM 1894 O O . TRP A 1 233 ? 2.638 6.974 -47.046 1.00 31.67 233 TRP A O 1
ATOM 1904 N N . PHE A 1 234 ? 2.321 8.097 -45.117 1.00 31.50 234 PHE A N 1
ATOM 1905 C CA . PHE A 1 234 ? 1.701 9.316 -45.652 1.00 31.50 234 PHE A CA 1
ATOM 1906 C C . PHE A 1 234 ? 2.470 10.534 -45.138 1.00 31.50 234 PHE A C 1
ATOM 1908 O O . PHE A 1 234 ? 2.608 11.500 -45.917 1.00 31.50 234 PHE A O 1
#

Organism: NCBI:txid51022

InterPro domains:
  IPR023298 P-type ATPase, transmembrane domain superfamily [SSF81665] (41-219)
  IPR032630 P-type ATPase, C-terminal [PF16212] (38-223)

Secondary structure (DSSP, 8-state):
--HHHHHHHHHHHHHHHHHHHHHHHHHHHHHHHHHHHHHHHHHHHHHHHHHHHHHHHHHHHHHHHHHHHHHHTTT----SS-HHHHHHIIIIITTHHHHHHHHH--SS-HHHHHH-HHHHHHHHHTS--HHHHHHHHHHHHHHHHHHHHHHHHHTSSSB-STT--B-HHHHHHHHHHHHHHHHHHHHHHHH-SS--HHHHHHHHHHHHHHHHHHHHHHHHHHHHHHHHHHHTT-

Sequence (234 aa):
MCPKVQFAFVTITTIELVIADNEFRQESTRMTYRFGVHVHGAWNHDRSVKVILYSFYKNICLYIIELWFAIFSAWSGQTIFERWTIGLFNVIFTAWPPVVLGLFDRPIAADQMMRYPSLYHSFQKRSFSIARFLLWIGMALVHSLSLFFLSYGFLETQVVWASGETGGWLMLGNSAYSFVVATVCLKALLECDSWTWPVVVASIGSIVLWLLFLCIYAAVSSSFLSFCRLLRWF

Foldseek 3Di:
DDPVVVVVVVVVVVVVVVVVVVVVVVVVVVVVVVLVCLLVVLLLQLLVLVLVLLLVLLLLLVVVLQVVVCVVVVNPVDGLADPVRNVCVNPPLPVQLSVCSSPPQDLDDSVVCVVDVVVSVVSVVSGDDVVVSVVSSVVSNVNSVVLSVVLVVVCPPQQPDPVRDGPPSNSSSLSSVLSSLLVSLVVSCVPRSDDDPSNVCSSVVSNVVSVVVVVVVVVVVVVVVVVVVVVVVD

pLDDT: mean 74.37, std 12.88, range [31.5, 94.0]

Radius of gyration: 29.85 Å; chains: 1; bounding box: 85×29×105 Å